Protein AF-A0A094I9E5-F1 (afdb_monomer)

Solvent-accessible surface area (backbone atoms only — not comparable to full-atom values): 14543 Å² total; per-residue (Å²): 132,78,71,73,65,50,76,68,43,54,51,52,36,42,55,50,47,52,49,33,43,75,72,65,77,42,62,81,73,76,79,77,79,85,80,86,76,76,79,78,76,76,93,69,90,70,86,84,50,63,67,61,53,52,51,50,52,54,51,48,52,54,52,52,53,51,51,32,50,55,36,30,48,33,43,34,48,59,52,48,52,60,40,67,74,36,68,73,51,53,57,49,47,64,50,77,45,72,64,58,49,32,55,52,44,46,76,69,61,49,72,65,57,51,51,58,36,47,50,88,54,49,85,81,42,61,63,71,63,41,72,50,87,71,87,54,94,50,61,71,60,39,51,50,30,52,52,50,39,52,49,52,48,50,54,49,22,51,50,34,50,40,34,42,59,44,59,47,61,61,57,87,91,51,57,78,91,72,56,59,52,70,57,18,54,49,52,40,50,56,47,61,74,47,40,65,76,31,85,82,46,39,81,56,86,84,58,72,87,74,51,92,61,63,86,82,69,67,65,83,70,83,78,73,75,73,79,74,76,77,88,66,82,78,94,79,80,136

Secondary structure (DSSP, 8-state):
------HHHHHHHHHHHHHHHHTTSSPPP--------------------HHHHHHHHHHHHHHHHHHHHHHHHHHHHHHHHHHHTSHHHHHHTT-S-HHHHHHHHHHH--HHHHHHHTGGGTTTS-HHHHT--SPPSSHHHHHHHHHHHHHHHHHHHHHHHHHIIIII---TTS-GGG--HHHHHHHHHHHHHHGGGSTTTTTS---GGGS---GGGS-------------PPPS---

Structure (mmCIF, N/CA/C/O backbone):
data_AF-A0A094I9E5-F1
#
_entry.id   AF-A0A094I9E5-F1
#
loop_
_atom_site.group_PDB
_atom_site.id
_atom_site.type_symbol
_atom_site.label_atom_id
_atom_site.label_alt_id
_atom_site.label_comp_id
_atom_site.label_asym_id
_atom_site.label_entity_id
_atom_site.label_seq_id
_atom_site.pdbx_PDB_ins_code
_atom_site.Cartn_x
_atom_site.Cartn_y
_atom_site.Cartn_z
_atom_site.occupancy
_atom_site.B_iso_or_equiv
_atom_site.auth_seq_id
_atom_site.auth_comp_id
_atom_site.auth_asym_id
_atom_site.auth_atom_id
_atom_site.pdbx_PDB_model_num
ATOM 1 N N . MET A 1 1 ? -2.259 18.528 11.575 1.00 34.03 1 MET A N 1
ATOM 2 C CA . MET A 1 1 ? -3.103 17.973 12.650 1.00 34.03 1 MET A CA 1
ATOM 3 C C . MET A 1 1 ? -2.424 16.677 13.049 1.00 34.03 1 MET A C 1
ATOM 5 O O . MET A 1 1 ? -2.484 15.730 12.275 1.00 34.03 1 MET A O 1
ATOM 9 N N . SER A 1 2 ? -1.622 16.722 14.114 1.00 34.19 2 SER A N 1
ATOM 10 C CA . SER A 1 2 ? -0.966 15.539 14.682 1.00 34.19 2 SER A CA 1
ATOM 11 C C . SER A 1 2 ? -2.062 14.674 15.312 1.00 34.19 2 SER A C 1
ATOM 13 O O . SER A 1 2 ? -2.981 15.207 15.940 1.00 34.19 2 SER A O 1
ATOM 15 N N . ILE A 1 3 ? -2.041 13.374 15.022 1.00 43.50 3 ILE A N 1
ATOM 16 C CA . ILE A 1 3 ? -2.996 12.403 15.556 1.00 43.50 3 ILE A CA 1
ATOM 17 C C . ILE A 1 3 ? -2.158 11.355 16.277 1.00 43.50 3 ILE A C 1
ATOM 19 O O . ILE A 1 3 ? -1.743 10.365 15.679 1.00 43.50 3 ILE A O 1
ATOM 23 N N . THR A 1 4 ? -1.902 11.594 17.558 1.00 47.25 4 THR A N 1
ATOM 24 C CA . THR A 1 4 ? -1.356 10.586 18.460 1.00 47.25 4 THR A CA 1
ATOM 25 C C . THR A 1 4 ? -2.433 9.528 18.698 1.00 47.25 4 THR A C 1
ATOM 27 O O . THR A 1 4 ? -3.501 9.817 19.238 1.00 47.25 4 TH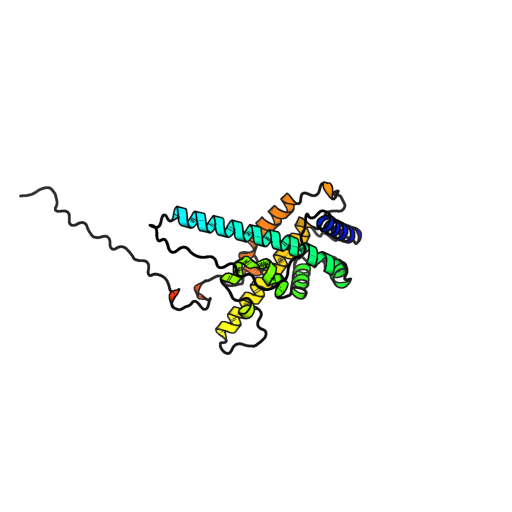R A O 1
ATOM 30 N N . SER A 1 5 ? -2.195 8.298 18.234 1.00 56.53 5 SER A N 1
ATOM 31 C CA . SER A 1 5 ? -3.092 7.173 18.529 1.00 56.53 5 SER A CA 1
ATOM 32 C C . SER A 1 5 ? -2.780 6.685 19.933 1.00 56.53 5 SER A C 1
ATOM 34 O O . SER A 1 5 ? -1.680 6.195 20.179 1.00 56.53 5 SER A O 1
ATOM 36 N N . ASN A 1 6 ? -3.713 6.821 20.874 1.00 63.69 6 ASN A N 1
ATOM 37 C CA . ASN A 1 6 ? -3.486 6.277 22.211 1.00 63.69 6 ASN A CA 1
ATOM 38 C C . ASN A 1 6 ? -3.608 4.738 22.185 1.00 63.69 6 ASN A C 1
ATOM 40 O O . ASN A 1 6 ? -4.153 4.152 21.251 1.00 63.69 6 ASN A O 1
ATOM 44 N N . ILE A 1 7 ? -3.124 4.054 23.226 1.00 57.97 7 ILE A N 1
ATOM 45 C CA . ILE A 1 7 ? -3.169 2.580 23.325 1.00 57.97 7 ILE A CA 1
ATOM 46 C C . ILE A 1 7 ? -4.601 2.024 23.152 1.00 57.97 7 ILE A C 1
ATOM 48 O O . ILE A 1 7 ? -4.779 0.935 22.604 1.00 57.97 7 ILE A O 1
ATOM 52 N N . GLY A 1 8 ? -5.623 2.779 23.568 1.00 57.75 8 GLY A N 1
ATOM 53 C CA . GLY A 1 8 ? -7.031 2.431 23.371 1.00 57.75 8 GLY A CA 1
ATOM 54 C C . GLY A 1 8 ? -7.470 2.470 21.904 1.00 57.75 8 GLY A C 1
ATOM 55 O O . GLY A 1 8 ? -8.254 1.618 21.488 1.00 57.75 8 GLY A O 1
ATOM 56 N N . ASP A 1 9 ? -6.930 3.388 21.099 1.00 70.19 9 ASP A N 1
ATOM 57 C CA . ASP A 1 9 ? -7.155 3.427 19.649 1.00 70.19 9 ASP A CA 1
ATOM 58 C C . ASP A 1 9 ? -6.570 2.184 18.974 1.00 70.19 9 ASP A C 1
ATOM 60 O O . ASP A 1 9 ? -7.220 1.564 18.135 1.00 70.19 9 ASP A O 1
ATOM 64 N N . LEU A 1 10 ? -5.377 1.757 19.395 1.00 73.75 10 LEU A N 1
ATOM 65 C CA . LEU A 1 10 ? -4.707 0.583 18.830 1.00 73.75 10 LEU A CA 1
ATOM 66 C C . LEU A 1 10 ? -5.464 -0.718 19.126 1.00 73.75 10 LEU A C 1
ATOM 68 O O . LEU A 1 10 ? -5.632 -1.541 18.227 1.00 73.75 10 LEU A O 1
ATOM 72 N N . ALA A 1 11 ? -5.965 -0.889 20.354 1.00 74.25 11 ALA A N 1
ATOM 73 C CA . ALA A 1 11 ? -6.790 -2.043 20.719 1.00 74.25 11 ALA A CA 1
ATOM 74 C C . ALA A 1 11 ? -8.097 -2.083 19.911 1.00 74.25 11 ALA A C 1
ATOM 76 O O . ALA A 1 11 ? -8.451 -3.120 19.356 1.00 74.25 11 ALA A O 1
ATOM 77 N N . ARG A 1 12 ? -8.759 -0.930 19.740 1.00 78.44 12 ARG A N 1
ATOM 78 C CA . ARG A 1 12 ? -9.977 -0.821 18.921 1.00 78.44 12 ARG A CA 1
ATOM 79 C C . ARG A 1 12 ? -9.741 -1.153 17.450 1.00 78.44 12 ARG A C 1
ATOM 81 O O . ARG A 1 12 ? -10.635 -1.705 16.814 1.00 78.44 12 ARG A O 1
ATOM 88 N N . ILE A 1 13 ? -8.569 -0.819 16.907 1.00 78.44 13 ILE A N 1
ATOM 89 C CA . ILE A 1 13 ? -8.188 -1.181 15.535 1.00 78.44 13 ILE A CA 1
ATOM 90 C C . ILE A 1 13 ? -8.048 -2.699 15.404 1.00 78.44 13 ILE A C 1
ATOM 92 O O . ILE A 1 13 ? -8.574 -3.273 14.451 1.00 78.44 13 ILE A O 1
ATOM 96 N N . VAL A 1 14 ? -7.368 -3.350 16.353 1.00 80.62 14 VAL A N 1
ATOM 97 C CA . VAL A 1 14 ? -7.208 -4.813 16.351 1.00 80.62 14 VAL A CA 1
ATOM 98 C C . VAL A 1 14 ? -8.567 -5.499 16.465 1.00 80.62 14 VAL A C 1
ATOM 100 O O . VAL A 1 14 ? -8.885 -6.323 15.614 1.00 80.62 14 VAL A O 1
ATOM 103 N N . ASP A 1 15 ? -9.404 -5.096 17.423 1.00 82.06 15 ASP A N 1
ATOM 104 C CA . ASP A 1 15 ? -10.750 -5.659 17.601 1.00 82.06 15 ASP A CA 1
ATOM 105 C C . ASP A 1 15 ? -11.621 -5.472 16.351 1.00 82.06 15 ASP A C 1
ATOM 107 O O . ASP A 1 15 ? -12.365 -6.368 15.949 1.00 82.06 15 ASP A O 1
ATOM 111 N N . PHE A 1 16 ? -11.522 -4.307 15.703 1.00 80.12 16 PHE A N 1
ATOM 112 C CA . PHE A 1 16 ? -12.226 -4.040 14.453 1.00 80.12 16 PHE A CA 1
ATOM 113 C C . PHE A 1 16 ? -11.774 -4.981 13.326 1.00 80.12 16 PHE A C 1
ATOM 115 O O . PHE A 1 16 ? -12.616 -5.523 12.606 1.00 80.12 16 PHE A O 1
ATOM 122 N N . ILE A 1 17 ? -10.463 -5.175 13.168 1.00 80.81 17 ILE A N 1
ATOM 123 C CA . ILE A 1 17 ? -9.901 -6.069 12.151 1.00 80.81 17 ILE A CA 1
ATOM 124 C C . ILE A 1 17 ? -10.313 -7.520 12.428 1.00 80.81 17 ILE A C 1
ATOM 126 O O . ILE A 1 17 ? -10.747 -8.211 11.506 1.00 80.81 17 ILE A O 1
ATOM 130 N N . ASP A 1 18 ? -10.223 -7.965 13.680 1.00 81.12 18 ASP A N 1
ATOM 131 C CA . ASP A 1 18 ? -10.548 -9.334 14.087 1.00 81.12 18 ASP A CA 1
ATOM 132 C C . ASP A 1 18 ? -12.023 -9.636 13.828 1.00 81.12 18 ASP A C 1
ATOM 134 O O . ASP A 1 18 ? -12.341 -10.603 13.134 1.00 81.12 18 ASP A O 1
ATOM 138 N N . LYS A 1 19 ? -12.918 -8.726 14.226 1.00 79.38 19 LYS A N 1
ATOM 139 C CA . LYS A 1 19 ? -14.346 -8.844 13.926 1.00 79.38 19 LYS A CA 1
ATOM 140 C C . LYS A 1 19 ? -14.636 -8.855 12.424 1.00 79.38 19 LYS A C 1
ATOM 142 O O . LYS A 1 19 ? -15.512 -9.578 11.962 1.00 79.38 19 LYS A O 1
ATOM 147 N N . ALA A 1 20 ? -13.910 -8.067 11.632 1.00 75.69 20 ALA A N 1
ATOM 148 C CA . ALA A 1 20 ? -14.091 -8.056 10.184 1.00 75.69 20 ALA A CA 1
ATOM 149 C C . ALA A 1 20 ? -13.662 -9.380 9.519 1.00 75.69 20 ALA A C 1
ATOM 151 O O . ALA A 1 20 ? -14.258 -9.753 8.504 1.00 75.69 20 ALA A O 1
ATOM 152 N N . TYR A 1 21 ? -12.680 -10.095 10.081 1.00 75.12 21 TYR A N 1
ATOM 153 C CA . TYR A 1 21 ? -12.355 -11.465 9.672 1.00 75.12 21 TYR A CA 1
ATOM 154 C C . TYR A 1 21 ? -13.434 -12.464 10.109 1.00 75.12 21 TYR A C 1
ATOM 156 O O . TYR A 1 21 ? -13.873 -13.265 9.286 1.00 75.12 21 TYR A O 1
ATOM 164 N N . GLU A 1 22 ? -13.891 -12.397 11.363 1.00 77.00 22 GLU A N 1
ATOM 165 C CA . GLU A 1 22 ? -14.938 -13.281 11.907 1.00 77.00 22 GLU A CA 1
ATOM 166 C C . GLU A 1 22 ? -16.260 -13.168 11.131 1.00 77.00 22 GLU A C 1
ATOM 168 O O . GLU A 1 22 ? -16.868 -14.178 10.780 1.00 77.00 22 GLU A O 1
ATOM 173 N N . ASP A 1 23 ? -16.659 -11.944 10.781 1.00 76.81 23 ASP A N 1
ATOM 174 C CA . ASP A 1 23 ? -17.876 -11.653 10.015 1.00 76.81 23 ASP A CA 1
ATOM 175 C C . ASP A 1 23 ? -17.728 -11.956 8.503 1.00 76.81 23 ASP A C 1
ATOM 177 O O . ASP A 1 23 ? -18.650 -11.696 7.723 1.00 76.81 23 ASP A O 1
ATOM 181 N N . GLY A 1 24 ? -16.561 -12.434 8.046 1.00 69.56 24 GLY A N 1
ATOM 182 C CA . GLY A 1 24 ? -16.277 -12.736 6.636 1.00 69.56 24 GLY A CA 1
ATOM 183 C C . GLY A 1 24 ? -16.189 -11.509 5.717 1.00 69.56 24 GLY A C 1
ATOM 184 O O . GLY A 1 24 ? -16.234 -11.638 4.493 1.00 69.56 24 GLY A O 1
ATOM 185 N N . ARG A 1 25 ? -16.072 -10.301 6.283 1.00 67.62 25 ARG A N 1
ATOM 186 C CA . ARG A 1 25 ? -15.941 -9.040 5.526 1.00 67.62 25 ARG A CA 1
ATOM 187 C C . ARG A 1 25 ? -14.528 -8.830 4.987 1.00 67.62 25 ARG A C 1
ATOM 189 O O . ARG A 1 25 ? -14.355 -8.114 4.000 1.00 67.62 25 ARG A O 1
ATOM 196 N N . LEU A 1 26 ? -13.535 -9.433 5.636 1.00 69.81 26 LEU A N 1
ATOM 197 C CA . LEU A 1 26 ? -12.151 -9.501 5.186 1.00 69.81 26 LEU A CA 1
ATOM 198 C C . LEU A 1 26 ? -11.736 -10.958 4.996 1.00 69.81 26 LEU A C 1
ATOM 200 O O . LEU A 1 26 ? -12.092 -11.833 5.779 1.00 69.81 26 LEU A O 1
ATOM 204 N N . LEU A 1 27 ? -10.953 -11.197 3.950 1.00 73.50 27 LEU A N 1
ATOM 205 C CA . LEU A 1 27 ? -10.294 -12.474 3.702 1.00 73.50 27 LEU A CA 1
ATOM 206 C C . LEU A 1 27 ? -8.827 -12.334 4.082 1.00 73.50 27 LEU A C 1
ATOM 208 O O . LEU A 1 27 ? -8.250 -11.266 3.887 1.00 73.50 27 LEU A O 1
ATOM 212 N N . MET A 1 28 ? -8.215 -13.396 4.602 1.00 72.25 28 MET A N 1
ATOM 213 C CA . MET A 1 28 ? -6.765 -13.410 4.781 1.00 72.25 28 MET A CA 1
ATOM 214 C C . MET A 1 28 ? -6.080 -13.304 3.411 1.00 72.25 28 MET A C 1
ATOM 216 O O . MET A 1 28 ? -6.555 -13.932 2.459 1.00 72.25 28 MET A O 1
ATOM 220 N N . PRO A 1 29 ? -4.987 -12.526 3.279 1.00 67.44 29 PRO A N 1
ATOM 221 C CA . PRO A 1 29 ? -4.228 -12.515 2.042 1.00 67.44 29 PRO A CA 1
ATOM 222 C C . PRO A 1 29 ? -3.704 -13.922 1.763 1.00 67.44 29 PRO A C 1
ATOM 224 O O . PRO A 1 29 ? -3.024 -14.519 2.598 1.00 67.44 29 PRO A O 1
ATOM 227 N N . ASP A 1 30 ? -4.026 -14.441 0.584 1.00 71.12 30 ASP A N 1
ATOM 228 C CA . ASP A 1 30 ? -3.405 -15.654 0.080 1.00 71.12 30 ASP A CA 1
ATOM 229 C C . ASP A 1 30 ? -2.092 -15.275 -0.608 1.00 71.12 30 ASP A C 1
ATOM 231 O O . ASP A 1 30 ? -2.082 -14.664 -1.682 1.00 71.12 30 ASP A O 1
ATOM 235 N N . PHE A 1 31 ? -0.982 -15.604 0.049 1.00 62.69 31 PHE A N 1
ATOM 236 C CA . PHE A 1 31 ? 0.363 -15.426 -0.490 1.00 62.69 31 PHE A CA 1
ATOM 237 C C . PHE A 1 31 ? 0.794 -16.598 -1.386 1.00 62.69 31 PHE A C 1
ATOM 239 O O . PHE A 1 31 ? 1.959 -16.647 -1.781 1.00 62.69 31 PHE A O 1
ATOM 246 N N . SER A 1 32 ? -0.104 -17.541 -1.717 1.00 46.25 32 SER A N 1
ATOM 247 C CA . SER A 1 32 ? 0.212 -18.625 -2.645 1.00 46.25 32 SER A CA 1
ATOM 248 C C . SER A 1 32 ? 0.717 -18.061 -3.977 1.00 46.25 32 SER A C 1
ATOM 250 O O . SER A 1 32 ? 0.087 -17.234 -4.648 1.00 46.25 32 SER A O 1
ATOM 252 N N . SER A 1 33 ? 1.939 -18.466 -4.326 1.00 46.69 33 SER A N 1
ATOM 253 C CA . SER A 1 33 ? 2.559 -18.109 -5.591 1.00 46.69 33 SER A CA 1
ATOM 254 C C . SER A 1 33 ? 1.934 -18.950 -6.705 1.00 46.69 33 SER A C 1
ATOM 256 O O . SER A 1 33 ? 1.601 -20.115 -6.511 1.00 46.69 33 SER A O 1
ATOM 258 N N . ALA A 1 34 ? 1.804 -18.341 -7.883 1.00 43.22 34 ALA A N 1
ATOM 259 C CA . ALA A 1 34 ? 1.280 -18.919 -9.121 1.00 43.22 34 ALA A CA 1
ATOM 260 C C . ALA A 1 34 ? -0.253 -18.944 -9.278 1.00 43.22 34 ALA A C 1
ATOM 262 O O . ALA A 1 34 ? -0.932 -19.943 -9.076 1.00 43.22 34 ALA A O 1
ATOM 263 N N . ALA A 1 35 ? -0.772 -17.853 -9.841 1.00 32.47 35 ALA A N 1
ATOM 264 C CA . ALA A 1 35 ? -1.747 -17.952 -10.923 1.00 32.47 35 ALA A CA 1
ATOM 265 C C . ALA A 1 35 ? -1.599 -16.710 -11.808 1.00 32.47 35 ALA A C 1
ATOM 267 O O . ALA A 1 35 ? -2.215 -15.673 -11.554 1.00 32.47 35 ALA A O 1
ATOM 268 N N . VAL A 1 36 ? -0.721 -16.824 -12.806 1.00 36.38 36 VAL A N 1
ATOM 269 C CA . VAL A 1 36 ? -0.696 -15.951 -13.982 1.00 36.38 36 VAL A CA 1
ATOM 270 C C . VAL A 1 36 ? -1.978 -16.262 -14.747 1.00 36.38 36 VAL A C 1
ATOM 272 O O . VAL A 1 36 ? -2.105 -17.333 -15.337 1.00 36.38 36 VAL A O 1
ATOM 275 N N . GLN A 1 37 ? -2.970 -15.378 -14.677 1.00 33.81 37 GLN A N 1
ATOM 276 C CA . GLN A 1 37 ? -4.096 -15.447 -15.602 1.00 33.81 37 GLN A CA 1
ATOM 277 C C . GLN A 1 37 ? -3.652 -14.728 -16.867 1.00 33.81 37 GLN A C 1
ATOM 279 O O . GLN A 1 37 ? -3.693 -13.505 -16.932 1.00 33.81 37 GLN A O 1
ATOM 284 N N . SER A 1 38 ? -3.198 -15.499 -17.858 1.00 34.41 38 SER A N 1
ATOM 285 C CA . SER A 1 38 ? -2.854 -14.960 -19.169 1.00 34.41 38 SER A CA 1
ATOM 286 C C . SER A 1 38 ? -4.048 -14.186 -19.720 1.00 34.41 38 SER A C 1
ATOM 288 O O . SER A 1 38 ? -5.114 -14.761 -19.965 1.00 34.41 38 SER A O 1
ATOM 290 N N . ILE A 1 39 ? -3.875 -12.888 -19.944 1.00 37.31 39 ILE A N 1
ATOM 291 C CA . ILE A 1 39 ? -4.801 -12.132 -20.776 1.00 37.31 39 ILE A CA 1
ATOM 292 C C . ILE A 1 39 ? -4.579 -12.643 -22.201 1.00 37.31 39 ILE A C 1
ATOM 294 O O . ILE A 1 39 ? -3.615 -12.263 -22.861 1.00 37.31 39 ILE A O 1
ATOM 298 N N . HIS A 1 40 ? -5.451 -13.539 -22.666 1.00 28.92 40 HIS A N 1
ATOM 299 C CA . HIS A 1 40 ? -5.592 -13.797 -24.093 1.00 28.92 40 HIS A CA 1
ATOM 300 C C . HIS A 1 40 ? -6.075 -12.493 -24.732 1.00 28.92 40 HIS A C 1
ATOM 302 O O . HIS A 1 40 ? -7.249 -12.136 -24.634 1.00 28.92 40 HIS A O 1
ATOM 308 N N . ALA A 1 41 ? -5.151 -11.755 -25.344 1.00 35.16 41 ALA A N 1
ATOM 309 C CA . ALA A 1 41 ? -5.508 -10.777 -26.352 1.00 35.16 41 ALA A CA 1
ATOM 310 C C . ALA A 1 41 ? -6.058 -11.572 -27.540 1.00 35.16 41 ALA A C 1
ATOM 312 O O . ALA A 1 41 ? -5.334 -12.331 -28.178 1.00 35.16 41 ALA A O 1
ATOM 313 N N . SER A 1 42 ? -7.365 -11.483 -27.763 1.00 33.50 42 SER A N 1
ATOM 314 C CA . SER A 1 42 ? -7.967 -11.904 -29.019 1.00 33.50 42 SER A CA 1
ATOM 315 C C . SER A 1 42 ? -7.428 -10.986 -30.113 1.00 33.50 42 SER A C 1
ATOM 317 O O . SER A 1 42 ? -7.715 -9.785 -30.096 1.00 33.50 42 SER A O 1
ATOM 319 N N . ASP A 1 43 ? -6.633 -11.554 -31.017 1.00 39.84 43 ASP A N 1
ATOM 320 C CA . ASP A 1 43 ? -6.209 -10.941 -32.274 1.00 39.84 43 ASP A CA 1
ATOM 321 C C . ASP A 1 43 ? -7.417 -10.816 -33.210 1.00 39.84 43 ASP A C 1
ATOM 323 O O . ASP A 1 43 ? -7.567 -11.565 -34.169 1.00 39.84 43 ASP A O 1
ATOM 327 N N . ASP A 1 44 ? -8.295 -9.866 -32.914 1.00 38.12 44 ASP A N 1
ATOM 328 C CA . ASP A 1 44 ? -9.191 -9.297 -33.909 1.00 38.12 44 ASP A CA 1
ATOM 329 C C . ASP A 1 44 ? -8.739 -7.851 -34.095 1.00 38.12 44 ASP A C 1
ATOM 331 O O . ASP A 1 44 ? -8.790 -7.053 -33.158 1.00 38.12 44 ASP A O 1
ATOM 335 N N . GLU A 1 45 ? -8.241 -7.510 -35.285 1.00 56.22 45 GLU A N 1
ATOM 336 C CA . GLU A 1 45 ? -8.077 -6.116 -35.691 1.00 56.22 45 GLU A CA 1
ATOM 337 C C . GLU A 1 45 ? -9.463 -5.511 -35.964 1.00 56.22 45 GLU A C 1
ATOM 339 O O . GLU A 1 45 ? -10.204 -6.030 -36.804 1.00 56.22 45 GLU A O 1
ATOM 344 N N . PRO A 1 46 ? -9.793 -4.347 -35.373 1.00 44.97 46 PRO A N 1
ATOM 345 C CA . PRO A 1 46 ? -10.686 -3.442 -36.073 1.00 44.97 46 PRO A CA 1
ATOM 346 C C . PRO A 1 46 ? -10.165 -2.003 -36.042 1.00 44.97 46 PRO A C 1
ATOM 348 O O . PRO A 1 46 ? -9.824 -1.454 -34.996 1.00 44.97 46 PRO A O 1
ATOM 351 N N . SER A 1 47 ? -10.145 -1.391 -37.230 1.00 43.41 47 SER A N 1
ATOM 352 C CA . SER A 1 47 ? -10.416 0.031 -37.487 1.00 43.41 47 SER A CA 1
ATOM 353 C C . SER A 1 47 ? -10.458 0.915 -36.227 1.00 43.41 47 SER A C 1
ATOM 355 O O . SER A 1 47 ? -11.479 0.974 -35.543 1.00 43.41 47 SER A O 1
ATOM 357 N N . HIS A 1 48 ? -9.352 1.611 -35.941 1.00 54.00 48 HIS A N 1
ATOM 358 C CA . HIS A 1 48 ? -9.173 2.465 -34.765 1.00 54.00 48 HIS A CA 1
ATOM 359 C C . HIS A 1 48 ? -10.246 3.562 -34.646 1.00 54.00 48 HIS A C 1
ATOM 361 O O . HIS A 1 48 ? -10.082 4.670 -35.155 1.00 54.00 48 HIS A O 1
ATOM 367 N N . ASP A 1 49 ? -11.299 3.287 -33.882 1.00 63.06 49 ASP A N 1
ATOM 368 C CA . ASP A 1 49 ? -12.014 4.330 -33.158 1.00 63.06 49 ASP A CA 1
ATOM 369 C C . ASP A 1 49 ? -11.198 4.655 -31.899 1.00 63.06 49 ASP A C 1
ATOM 371 O O . ASP A 1 49 ? -11.253 3.959 -30.879 1.00 63.06 49 ASP A O 1
ATOM 375 N N . THR A 1 50 ? -10.364 5.692 -31.997 1.00 70.31 50 THR A N 1
ATOM 376 C CA . THR A 1 50 ? -9.512 6.181 -30.904 1.00 70.31 50 THR A CA 1
ATOM 377 C C . THR A 1 50 ? -10.314 6.402 -29.617 1.00 70.31 50 THR A C 1
ATOM 379 O O . THR A 1 50 ? -9.805 6.139 -28.530 1.00 70.31 50 THR A O 1
ATOM 382 N N . ALA A 1 51 ? -11.591 6.796 -29.719 1.00 69.31 51 ALA A N 1
ATOM 383 C CA . ALA A 1 51 ? -12.450 7.004 -28.557 1.00 69.31 51 ALA A CA 1
ATOM 384 C C . ALA A 1 51 ? -12.807 5.687 -27.847 1.00 69.31 51 ALA A C 1
ATOM 386 O O . ALA A 1 51 ? -12.813 5.624 -26.612 1.00 69.31 51 ALA A O 1
ATOM 387 N N . ALA A 1 52 ? -13.062 4.617 -28.606 1.00 71.62 52 ALA A N 1
ATOM 388 C CA . ALA A 1 52 ? -13.319 3.290 -28.052 1.00 71.62 52 ALA A CA 1
ATOM 389 C C . ALA A 1 52 ? -12.063 2.714 -27.376 1.00 71.62 52 ALA A C 1
ATOM 391 O O . ALA A 1 52 ? -12.145 2.164 -26.273 1.00 71.62 52 ALA A O 1
ATOM 392 N N . HIS A 1 53 ? -10.892 2.905 -27.991 1.00 73.56 53 HIS A N 1
ATOM 393 C CA . HIS A 1 53 ? -9.612 2.503 -27.408 1.00 73.56 53 HIS A CA 1
ATOM 394 C C . HIS A 1 53 ? -9.324 3.242 -26.090 1.00 73.56 53 HIS A C 1
ATOM 396 O O . HIS A 1 53 ? -9.083 2.602 -25.064 1.00 73.56 53 HIS A O 1
ATOM 402 N N . ASP A 1 54 ? -9.448 4.571 -26.074 1.00 74.19 54 ASP A N 1
ATOM 403 C CA . ASP A 1 54 ? -9.232 5.391 -24.876 1.00 74.19 54 ASP A CA 1
ATOM 404 C C . ASP A 1 54 ? -10.202 5.031 -23.740 1.00 74.19 54 ASP A C 1
ATOM 406 O O . ASP A 1 54 ? -9.819 4.983 -22.565 1.00 74.19 54 ASP A O 1
ATOM 410 N N . SER A 1 55 ? -11.463 4.747 -24.074 1.00 78.69 55 SER A N 1
ATOM 411 C CA . SER A 1 55 ? -12.469 4.287 -23.111 1.00 78.69 55 SER A CA 1
ATOM 412 C C . SER A 1 55 ? -12.065 2.958 -22.463 1.00 78.69 55 SER A C 1
ATOM 414 O O . SER A 1 55 ? -12.110 2.818 -21.233 1.00 78.69 55 SER A O 1
ATOM 416 N N . ASN A 1 56 ? -11.589 2.002 -23.265 1.00 78.81 56 ASN A N 1
ATOM 417 C CA . ASN A 1 56 ? -11.125 0.704 -22.778 1.00 78.81 56 ASN A CA 1
ATOM 418 C C . ASN A 1 56 ? -9.900 0.833 -21.866 1.00 78.81 56 ASN A C 1
ATOM 420 O O . ASN A 1 56 ? -9.882 0.226 -20.791 1.00 78.81 56 ASN A O 1
ATOM 424 N N . VAL A 1 57 ? -8.928 1.676 -22.226 1.00 82.56 57 VAL A N 1
ATOM 425 C CA . VAL A 1 57 ? -7.753 1.958 -21.384 1.00 82.56 57 VAL A CA 1
ATOM 426 C C . VAL A 1 57 ? -8.179 2.561 -20.044 1.00 82.56 57 VAL A C 1
ATOM 428 O O . VAL A 1 57 ? -7.794 2.059 -18.987 1.00 82.56 57 VAL A O 1
ATOM 431 N N . ARG A 1 58 ? -9.045 3.584 -20.046 1.00 82.81 58 ARG A N 1
ATOM 432 C CA . ARG A 1 58 ? -9.549 4.207 -18.806 1.00 82.81 58 ARG A CA 1
ATOM 433 C C . ARG A 1 58 ? -10.284 3.206 -17.919 1.00 82.81 58 ARG A C 1
ATOM 435 O O . ARG A 1 58 ? -10.101 3.205 -16.699 1.00 82.81 58 ARG A O 1
ATOM 442 N N . LYS A 1 59 ? -11.107 2.340 -18.516 1.00 86.50 59 LYS A N 1
ATOM 443 C CA . LYS A 1 59 ? -11.826 1.280 -17.798 1.00 86.50 59 LYS A CA 1
ATOM 444 C C . LYS A 1 59 ? -10.859 0.264 -17.193 1.00 86.50 59 LYS A C 1
ATOM 446 O O . LYS A 1 59 ? -11.040 -0.121 -16.038 1.00 86.50 59 LYS A O 1
ATOM 451 N N . HIS A 1 60 ? -9.835 -0.140 -17.940 1.00 85.00 60 HIS A N 1
ATOM 452 C CA . HIS A 1 60 ? -8.798 -1.046 -17.459 1.00 85.00 60 HIS A CA 1
ATOM 453 C C . HIS A 1 60 ? -8.050 -0.449 -16.261 1.00 85.00 60 HIS A C 1
ATOM 455 O O . HIS A 1 60 ? -8.037 -1.067 -15.197 1.00 85.00 60 HIS A O 1
ATOM 461 N N . VAL A 1 61 ? -7.540 0.784 -16.384 1.00 85.62 61 VAL A N 1
ATOM 462 C CA . VAL A 1 61 ? -6.846 1.496 -15.295 1.00 85.62 61 VAL A CA 1
ATOM 463 C C . VAL A 1 61 ? -7.731 1.581 -14.053 1.00 85.62 61 VAL A C 1
ATOM 465 O O . VAL A 1 61 ? -7.308 1.195 -12.968 1.00 85.62 61 VAL A O 1
ATOM 468 N N . LYS A 1 62 ? -8.999 1.985 -14.205 1.00 87.25 62 LYS A N 1
ATOM 469 C CA . LYS A 1 62 ? -9.955 2.053 -13.089 1.00 87.25 62 LYS A CA 1
ATOM 470 C C . LYS A 1 62 ? -10.133 0.701 -12.388 1.00 87.25 62 LYS A C 1
ATOM 472 O O . LYS A 1 62 ? -10.216 0.652 -11.160 1.00 87.25 62 LYS A O 1
ATOM 477 N N . ASN A 1 63 ? -10.210 -0.387 -13.152 1.00 89.44 63 ASN A N 1
ATOM 478 C CA . ASN A 1 63 ? -10.368 -1.730 -12.603 1.00 89.44 63 ASN A CA 1
ATOM 479 C C . ASN A 1 63 ? -9.116 -2.197 -11.854 1.00 89.44 63 ASN A C 1
ATOM 481 O O . ASN A 1 63 ? -9.255 -2.736 -10.756 1.00 89.44 63 ASN A O 1
ATOM 485 N N . VAL A 1 64 ? -7.926 -1.961 -12.415 1.00 90.00 64 VAL A N 1
ATOM 486 C CA . VAL A 1 64 ? -6.643 -2.261 -11.763 1.00 90.00 64 VAL A CA 1
ATOM 487 C C . VAL A 1 64 ? -6.521 -1.468 -10.467 1.00 90.00 64 VAL A C 1
ATOM 489 O O . VAL A 1 64 ? -6.344 -2.068 -9.414 1.00 90.00 64 VAL A O 1
ATOM 492 N N . THR A 1 65 ? -6.742 -0.149 -10.497 1.00 89.94 65 THR A N 1
ATOM 493 C CA . THR A 1 65 ? -6.716 0.698 -9.295 1.00 89.94 65 THR A CA 1
ATOM 494 C C . THR A 1 65 ? -7.659 0.183 -8.211 1.00 89.94 65 THR A C 1
ATOM 496 O O . THR A 1 65 ? -7.256 0.059 -7.056 1.00 89.94 65 THR A O 1
ATOM 499 N N . ARG A 1 66 ? -8.904 -0.165 -8.568 1.00 91.62 66 ARG A N 1
ATOM 500 C CA . ARG A 1 66 ? -9.869 -0.714 -7.606 1.00 91.62 66 ARG A CA 1
ATOM 501 C C . ARG A 1 66 ? -9.347 -2.000 -6.963 1.00 91.62 66 ARG A C 1
ATOM 503 O O . ARG A 1 66 ? -9.362 -2.098 -5.741 1.00 91.62 66 ARG A O 1
ATOM 510 N N . ARG A 1 67 ? -8.864 -2.954 -7.768 1.00 94.12 67 ARG A N 1
ATOM 511 C CA . ARG A 1 67 ? -8.332 -4.230 -7.263 1.00 94.12 67 ARG A CA 1
ATOM 512 C C . ARG A 1 67 ? -7.091 -4.033 -6.395 1.00 94.12 67 ARG A C 1
ATOM 514 O O . ARG A 1 67 ? -6.989 -4.678 -5.359 1.00 94.12 67 ARG A O 1
ATOM 521 N N . THR A 1 68 ? -6.187 -3.129 -6.766 1.00 95.12 68 THR A N 1
ATOM 522 C CA . THR A 1 68 ? -5.009 -2.787 -5.955 1.00 95.12 68 THR A CA 1
ATOM 523 C C . THR A 1 68 ? -5.414 -2.235 -4.591 1.00 95.12 68 THR A C 1
ATOM 525 O O . THR A 1 68 ? -4.870 -2.667 -3.583 1.00 95.12 68 THR A O 1
ATOM 528 N N . ILE A 1 69 ? -6.411 -1.346 -4.525 1.00 95.31 69 ILE A N 1
ATOM 529 C CA . ILE A 1 69 ? -6.917 -0.806 -3.251 1.00 95.31 69 ILE A CA 1
ATOM 530 C C . ILE A 1 69 ? -7.615 -1.891 -2.422 1.00 95.31 69 ILE A C 1
ATOM 532 O O . ILE A 1 69 ? -7.410 -1.962 -1.213 1.00 95.31 69 ILE A O 1
ATOM 536 N N . ASP A 1 70 ? -8.409 -2.764 -3.049 1.00 93.94 70 ASP A N 1
ATOM 537 C CA . ASP A 1 70 ? -9.032 -3.898 -2.354 1.00 93.94 70 ASP A CA 1
ATOM 538 C C . ASP A 1 70 ? -7.969 -4.809 -1.721 1.00 93.94 70 ASP A C 1
ATOM 540 O O . ASP A 1 70 ? -8.069 -5.156 -0.541 1.00 93.94 70 ASP A O 1
ATOM 544 N N . ARG A 1 71 ? -6.905 -5.126 -2.469 1.00 96.12 71 ARG A N 1
ATOM 545 C CA . ARG A 1 71 ? -5.757 -5.878 -1.949 1.00 96.12 71 ARG A CA 1
ATOM 546 C C . ARG A 1 71 ? -5.015 -5.106 -0.866 1.00 96.12 71 ARG A C 1
ATOM 548 O O . ARG A 1 71 ? -4.654 -5.711 0.132 1.00 96.12 71 ARG A O 1
ATOM 555 N N . ALA A 1 72 ? -4.838 -3.794 -0.999 1.00 96.69 72 ALA A N 1
ATOM 556 C CA . ALA A 1 72 ? -4.202 -2.970 0.026 1.00 96.69 72 ALA A CA 1
ATOM 557 C C . ALA A 1 72 ? -4.953 -3.005 1.357 1.00 96.69 72 ALA A C 1
ATOM 559 O O . ALA A 1 72 ? -4.325 -3.047 2.406 1.00 96.69 72 ALA A O 1
ATOM 560 N N . ILE A 1 73 ? -6.286 -3.023 1.323 1.00 94.56 73 ILE A N 1
ATOM 561 C CA . ILE A 1 73 ? -7.115 -3.119 2.529 1.00 94.56 73 ILE A CA 1
ATOM 562 C C . ILE A 1 73 ? -6.970 -4.498 3.169 1.00 94.56 73 ILE A C 1
ATOM 564 O O . ILE A 1 73 ? -6.731 -4.589 4.367 1.00 94.56 73 ILE A O 1
ATOM 568 N N . ILE A 1 74 ? -7.041 -5.569 2.380 1.00 93.94 74 ILE A N 1
ATOM 569 C CA . ILE A 1 74 ? -6.840 -6.935 2.885 1.00 93.94 74 ILE A CA 1
ATOM 570 C C . ILE A 1 74 ? -5.433 -7.103 3.480 1.00 93.94 74 ILE A C 1
ATOM 572 O O . ILE A 1 74 ? -5.271 -7.541 4.620 1.00 93.94 74 ILE A O 1
ATOM 576 N N . LEU A 1 75 ? -4.409 -6.709 2.720 1.00 94.81 75 LEU A N 1
ATOM 577 C CA . LEU A 1 75 ? -3.020 -6.772 3.152 1.00 94.81 75 LEU A CA 1
ATOM 578 C C . LEU A 1 75 ? -2.809 -5.910 4.392 1.00 94.81 75 LEU A C 1
ATOM 580 O O . LEU A 1 75 ? -2.302 -6.417 5.383 1.00 94.81 75 LEU A O 1
ATOM 584 N N . GLY A 1 76 ? -3.254 -4.655 4.370 1.00 94.12 76 GLY A N 1
ATOM 585 C CA . GLY A 1 76 ? -3.151 -3.727 5.488 1.00 94.12 76 GLY A CA 1
ATOM 586 C C . GLY A 1 76 ? -3.776 -4.284 6.762 1.00 94.12 76 GLY A C 1
ATOM 587 O O . GLY A 1 76 ? -3.145 -4.217 7.810 1.00 94.12 76 GLY A O 1
ATOM 588 N N . ALA A 1 77 ? -4.958 -4.899 6.686 1.00 90.69 77 ALA A N 1
ATOM 589 C CA . ALA A 1 77 ? -5.591 -5.504 7.853 1.00 90.69 77 ALA A CA 1
ATOM 590 C C . ALA A 1 77 ? -4.692 -6.579 8.480 1.00 90.69 77 ALA A C 1
ATOM 592 O O . ALA A 1 77 ? -4.405 -6.525 9.671 1.00 90.69 77 ALA A O 1
ATOM 593 N N . SER A 1 78 ? -4.186 -7.526 7.683 1.00 90.81 78 SER A N 1
ATOM 594 C CA . SER A 1 78 ? -3.257 -8.555 8.181 1.00 90.81 78 SER A CA 1
ATOM 595 C C . SER A 1 78 ? -1.931 -7.969 8.690 1.00 90.81 78 SER A C 1
ATOM 597 O O . SER A 1 78 ? -1.455 -8.333 9.765 1.00 90.81 78 SER A O 1
ATOM 599 N N . PHE A 1 79 ? -1.366 -7.018 7.949 1.00 92.12 79 PHE A N 1
ATOM 600 C CA . PHE A 1 79 ? -0.066 -6.410 8.194 1.00 92.12 79 PHE A CA 1
ATOM 601 C C . PHE A 1 79 ? -0.075 -5.598 9.490 1.00 92.12 79 PHE A C 1
ATOM 603 O O . PHE A 1 79 ? 0.735 -5.845 10.382 1.00 92.12 79 PHE A O 1
ATOM 610 N N . PHE A 1 80 ? -1.035 -4.684 9.649 1.00 90.88 80 PHE A N 1
ATOM 611 C CA . PHE A 1 80 ? -1.140 -3.858 10.848 1.00 90.88 80 PHE A CA 1
ATOM 612 C C . PHE A 1 80 ? -1.635 -4.643 12.054 1.00 90.88 80 PHE A C 1
ATOM 614 O O . PHE A 1 80 ? -1.145 -4.391 13.148 1.00 90.88 80 PHE A O 1
ATOM 621 N N . ARG A 1 81 ? -2.497 -5.654 11.885 1.00 87.19 81 ARG A N 1
ATOM 622 C CA . ARG A 1 81 ? -2.854 -6.560 12.989 1.00 87.19 81 ARG A CA 1
ATOM 623 C C . ARG A 1 81 ? -1.611 -7.195 13.618 1.00 87.19 81 ARG A C 1
ATOM 625 O O . ARG A 1 81 ?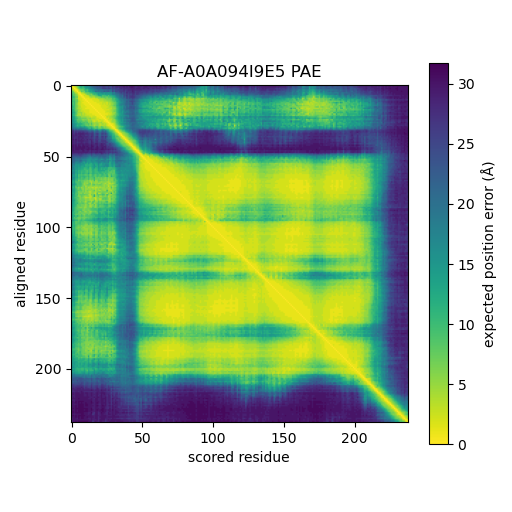 -1.478 -7.194 14.838 1.00 87.19 81 ARG A O 1
ATOM 632 N N . LEU A 1 82 ? -0.683 -7.692 12.797 1.00 86.62 82 LEU A N 1
ATOM 633 C CA . LEU A 1 82 ? 0.568 -8.284 13.279 1.00 86.62 82 LEU A CA 1
ATOM 634 C C . LEU A 1 82 ? 1.529 -7.238 13.856 1.00 86.62 82 LEU A C 1
ATOM 636 O O . LEU A 1 82 ? 2.180 -7.491 14.869 1.00 86.62 82 LEU A O 1
ATOM 640 N N . LEU A 1 83 ? 1.641 -6.066 13.227 1.00 86.69 83 LEU A N 1
ATOM 641 C CA . LEU A 1 83 ? 2.551 -5.023 13.699 1.00 86.69 83 LEU A CA 1
ATOM 642 C C . LEU A 1 83 ? 2.083 -4.374 15.004 1.00 86.69 83 LEU A C 1
ATOM 644 O O . LEU A 1 83 ? 2.917 -4.120 15.865 1.00 86.69 83 LEU A O 1
ATOM 648 N N . LEU A 1 84 ? 0.778 -4.174 15.208 1.00 85.94 84 LEU A N 1
ATOM 649 C CA . LEU A 1 84 ? 0.216 -3.572 16.428 1.00 85.94 84 LEU A CA 1
ATOM 650 C C . LEU A 1 84 ? 0.496 -4.395 17.690 1.00 85.94 84 LEU A C 1
ATOM 652 O O . LEU A 1 84 ? 0.543 -3.847 18.793 1.00 85.94 84 LEU A O 1
ATOM 656 N N . GLN A 1 85 ? 0.754 -5.695 17.542 1.00 82.75 85 GLN A N 1
ATOM 657 C CA . GLN A 1 85 ? 1.181 -6.557 18.644 1.00 82.75 85 GLN A CA 1
ATOM 658 C C . GLN A 1 85 ? 2.626 -6.267 19.088 1.00 82.75 85 GLN A C 1
ATOM 660 O O . GLN A 1 85 ? 2.976 -6.522 20.244 1.00 82.75 85 GLN A O 1
ATOM 665 N N . LYS A 1 86 ? 3.454 -5.658 18.231 1.00 83.06 86 LYS A N 1
ATOM 666 C CA . LYS A 1 86 ? 4.867 -5.365 18.500 1.00 83.06 86 LYS A CA 1
ATOM 667 C C . LYS A 1 86 ? 5.051 -3.989 19.140 1.00 83.06 86 LYS A C 1
ATOM 669 O O . LYS A 1 86 ? 4.504 -2.997 18.672 1.00 83.06 86 LYS A O 1
ATOM 674 N N . ALA A 1 87 ? 5.877 -3.917 20.186 1.00 83.50 87 ALA A N 1
ATOM 675 C CA . ALA A 1 87 ? 6.159 -2.662 20.890 1.00 83.50 87 ALA A CA 1
ATOM 676 C C . ALA A 1 87 ? 6.831 -1.608 19.992 1.00 83.50 87 ALA A C 1
ATOM 678 O O . ALA A 1 87 ? 6.444 -0.447 20.045 1.00 83.50 87 ALA A O 1
ATOM 679 N N . GLU A 1 88 ? 7.759 -2.032 19.124 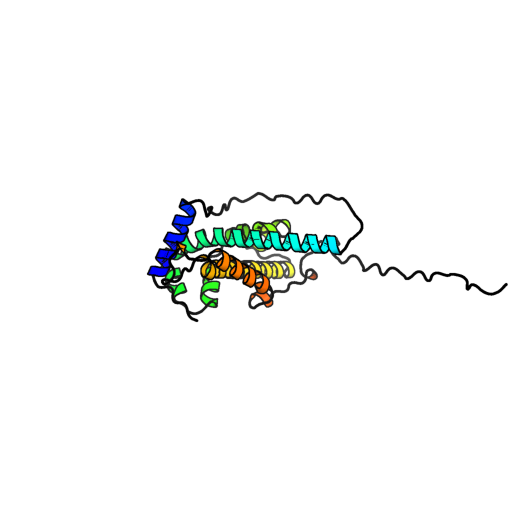1.00 82.00 88 GLU A N 1
ATOM 680 C CA . GLU A 1 88 ? 8.455 -1.163 18.159 1.00 82.00 88 GLU A CA 1
ATOM 681 C C . GLU A 1 88 ? 7.491 -0.358 17.278 1.00 82.00 88 GLU A C 1
ATOM 683 O O . GLU A 1 88 ? 7.678 0.836 17.086 1.00 82.00 88 GLU A O 1
ATOM 688 N N . PHE A 1 89 ? 6.421 -0.985 16.786 1.00 78.94 89 PHE A N 1
ATOM 689 C CA . PHE A 1 89 ? 5.465 -0.299 15.926 1.00 78.94 89 PHE A CA 1
ATOM 690 C C . PHE A 1 89 ? 4.572 0.660 16.711 1.00 78.94 89 PHE A C 1
ATOM 692 O O . PHE A 1 89 ? 4.206 1.713 16.206 1.00 78.94 89 PHE A O 1
ATOM 699 N N . ARG A 1 90 ? 4.230 0.320 17.960 1.00 79.69 90 ARG A N 1
ATOM 700 C CA . ARG A 1 90 ? 3.447 1.220 18.816 1.00 79.69 90 ARG A CA 1
ATOM 701 C C . ARG A 1 90 ? 4.212 2.501 19.128 1.00 79.69 90 ARG A C 1
ATOM 703 O O . ARG A 1 90 ? 3.603 3.557 19.099 1.00 79.69 90 ARG A O 1
ATOM 710 N N . GLN A 1 91 ? 5.519 2.393 19.363 1.00 83.50 91 GLN A N 1
ATOM 711 C CA . GLN A 1 91 ? 6.393 3.549 19.550 1.00 83.50 91 GLN A CA 1
ATOM 712 C C . GLN A 1 91 ? 6.484 4.396 18.277 1.00 83.50 91 GLN A C 1
ATOM 714 O O . GLN A 1 91 ? 6.418 5.615 18.346 1.00 83.50 91 GLN A O 1
ATOM 719 N N . GLU A 1 92 ? 6.591 3.759 17.110 1.00 82.88 92 GLU A N 1
ATOM 720 C CA . GLU A 1 92 ? 6.628 4.480 15.838 1.00 82.88 92 GLU A CA 1
ATOM 721 C C . GLU A 1 92 ? 5.356 5.309 15.605 1.00 82.88 92 GLU A C 1
ATOM 723 O O . GLU A 1 92 ? 5.443 6.442 15.151 1.00 82.88 92 GLU A O 1
ATOM 728 N N . LEU A 1 93 ? 4.184 4.780 15.981 1.00 77.12 93 LEU A N 1
ATOM 729 C CA . LEU A 1 93 ? 2.896 5.482 15.889 1.00 77.12 93 LEU A CA 1
ATOM 730 C C . LEU A 1 93 ? 2.759 6.687 16.839 1.00 77.12 93 LEU A C 1
ATOM 732 O O . LEU A 1 93 ? 1.777 7.426 16.736 1.00 77.12 93 LEU A O 1
ATOM 736 N N . GLU A 1 94 ? 3.697 6.877 17.770 1.00 79.56 94 GLU A N 1
ATOM 737 C CA . GLU A 1 94 ? 3.792 8.095 18.583 1.00 79.56 94 GLU A CA 1
ATOM 738 C C . GLU A 1 94 ? 4.467 9.242 17.813 1.00 79.56 94 GLU A C 1
ATOM 740 O O . GLU A 1 94 ? 4.395 10.389 18.259 1.00 79.56 94 GLU A O 1
ATOM 745 N N . SER A 1 95 ? 5.100 8.966 16.664 1.00 81.88 95 SER A N 1
ATOM 746 C CA . SER A 1 95 ? 5.656 10.007 15.803 1.00 81.88 95 SER A CA 1
ATOM 747 C C . SER A 1 95 ? 4.546 10.847 15.162 1.00 81.88 95 SER A C 1
ATOM 749 O O . SER A 1 95 ? 3.531 10.356 14.671 1.00 81.88 95 SER A O 1
ATOM 751 N N . ASP A 1 96 ? 4.773 12.157 15.092 1.00 79.62 96 ASP A N 1
ATOM 752 C CA . ASP A 1 96 ? 3.905 13.076 14.349 1.00 79.62 96 ASP A CA 1
ATOM 753 C C . ASP A 1 96 ? 4.221 13.100 12.842 1.00 79.62 96 ASP A C 1
ATOM 755 O O . ASP A 1 96 ? 3.552 13.782 12.054 1.00 79.62 96 ASP A O 1
ATOM 759 N N . SER A 1 97 ? 5.258 12.374 12.424 1.00 86.69 97 SER A N 1
ATOM 760 C CA . SER A 1 97 ? 5.785 12.381 11.067 1.00 86.69 97 SER A CA 1
ATOM 761 C C . SER A 1 97 ? 5.193 11.243 10.244 1.00 86.69 97 SER A C 1
ATOM 763 O O . SER A 1 97 ? 5.513 10.069 10.411 1.00 86.69 97 SER A O 1
ATOM 765 N N . ALA A 1 98 ? 4.392 11.605 9.239 1.00 85.12 98 ALA A N 1
ATOM 766 C CA . ALA A 1 98 ? 3.941 10.649 8.228 1.00 85.12 98 ALA A CA 1
ATOM 767 C C . ALA A 1 98 ? 5.112 9.987 7.478 1.00 85.12 98 ALA A C 1
ATOM 769 O O . ALA A 1 98 ? 4.964 8.874 6.980 1.00 85.12 98 ALA A O 1
ATOM 770 N N . LYS A 1 99 ? 6.263 10.666 7.388 1.00 87.81 99 LYS A N 1
ATOM 771 C CA . LYS A 1 99 ? 7.466 10.107 6.774 1.00 87.81 99 LYS A CA 1
ATOM 772 C C . LYS A 1 99 ? 8.022 8.956 7.611 1.00 87.81 99 LYS A C 1
ATOM 774 O O . LYS A 1 99 ? 8.333 7.922 7.033 1.00 87.81 99 LYS A O 1
ATOM 779 N N . ASP A 1 100 ? 8.088 9.116 8.927 1.00 88.94 100 ASP A N 1
ATOM 780 C CA . ASP A 1 100 ? 8.664 8.108 9.824 1.00 88.94 100 ASP A CA 1
ATOM 781 C C . ASP A 1 100 ? 7.797 6.837 9.797 1.00 88.94 100 ASP A C 1
ATOM 783 O O . ASP A 1 100 ? 8.293 5.738 9.551 1.00 88.94 100 ASP A O 1
ATOM 787 N N . HIS A 1 101 ? 6.467 7.004 9.826 1.00 88.44 101 HIS A N 1
ATOM 788 C CA . HIS A 1 101 ? 5.519 5.901 9.645 1.00 88.44 101 HIS A CA 1
ATOM 789 C C . HIS A 1 101 ? 5.724 5.143 8.324 1.00 88.44 101 HIS A C 1
ATOM 791 O O . HIS A 1 101 ? 5.695 3.911 8.295 1.00 88.44 101 HIS A O 1
ATOM 797 N N . VAL A 1 102 ? 5.923 5.863 7.215 1.00 90.75 102 VAL A N 1
ATOM 798 C CA . VAL A 1 102 ? 6.163 5.251 5.900 1.00 90.75 102 VAL A CA 1
ATOM 799 C C . VAL A 1 102 ? 7.514 4.540 5.864 1.00 90.75 102 VAL A C 1
ATOM 801 O O . VAL A 1 102 ? 7.572 3.403 5.398 1.00 90.75 102 VAL A O 1
ATOM 804 N N . ASP A 1 103 ? 8.579 5.155 6.377 1.00 91.00 103 ASP A N 1
ATOM 805 C CA . ASP A 1 103 ? 9.919 4.561 6.431 1.00 91.00 103 ASP A CA 1
ATOM 806 C C . ASP A 1 103 ? 9.916 3.280 7.288 1.00 91.00 103 ASP A C 1
ATOM 808 O O . ASP A 1 103 ? 10.493 2.255 6.902 1.00 91.00 103 ASP A O 1
ATOM 812 N N . PHE A 1 104 ? 9.174 3.276 8.399 1.00 91.56 104 PHE A N 1
ATOM 813 C CA . PHE A 1 104 ? 8.959 2.073 9.194 1.00 91.56 104 PHE A CA 1
ATOM 814 C C . PHE A 1 104 ? 8.219 0.996 8.403 1.00 91.56 104 PHE A C 1
ATOM 816 O O . PHE A 1 104 ? 8.658 -0.155 8.384 1.00 91.56 104 PHE A O 1
ATOM 823 N N . ILE A 1 105 ? 7.122 1.337 7.718 1.00 94.12 105 ILE A N 1
ATOM 824 C CA . ILE A 1 105 ? 6.385 0.377 6.883 1.00 94.12 105 ILE A CA 1
ATOM 825 C C . ILE A 1 105 ? 7.306 -0.210 5.805 1.00 94.12 105 ILE A C 1
ATOM 827 O O . ILE A 1 105 ? 7.317 -1.430 5.629 1.00 94.12 105 ILE A O 1
ATOM 831 N N . ILE A 1 106 ? 8.125 0.616 5.143 1.00 94.38 106 ILE A N 1
ATOM 832 C CA . ILE A 1 106 ? 9.135 0.172 4.169 1.00 94.38 106 ILE A CA 1
ATOM 833 C C . ILE A 1 106 ? 10.057 -0.880 4.794 1.00 94.38 106 ILE A C 1
ATOM 835 O O . ILE A 1 106 ? 10.280 -1.925 4.185 1.00 94.38 106 ILE A O 1
ATOM 839 N N . SER A 1 107 ? 10.526 -0.661 6.028 1.00 93.25 107 SER A N 1
ATOM 840 C CA . SER A 1 107 ? 11.412 -1.603 6.730 1.00 93.25 107 SER A CA 1
ATOM 841 C C . SER A 1 107 ? 10.784 -2.978 7.010 1.00 93.25 107 SER A C 1
ATOM 843 O O . SER A 1 107 ? 11.503 -3.951 7.239 1.00 93.25 107 SER A O 1
ATOM 845 N N . LYS A 1 108 ? 9.447 -3.075 7.003 1.00 94.25 108 LYS A N 1
ATOM 846 C CA . LYS A 1 108 ? 8.695 -4.311 7.284 1.00 94.25 108 LYS A CA 1
ATOM 847 C C . LYS A 1 108 ? 8.073 -4.936 6.031 1.00 94.25 108 LYS A C 1
ATOM 849 O O . LYS A 1 108 ? 7.544 -6.047 6.104 1.00 94.25 108 LYS A O 1
ATOM 854 N N . ILE A 1 109 ? 8.103 -4.250 4.886 1.00 93.62 109 ILE A N 1
ATOM 855 C CA . ILE A 1 109 ? 7.595 -4.784 3.621 1.00 93.62 109 ILE A CA 1
ATOM 856 C C . ILE A 1 109 ? 8.509 -5.903 3.112 1.00 93.62 109 ILE A C 1
ATOM 858 O O . ILE A 1 109 ? 9.728 -5.763 3.046 1.00 93.62 109 ILE A O 1
ATOM 862 N N . THR A 1 110 ? 7.899 -7.008 2.687 1.00 92.12 110 THR A N 1
ATOM 863 C CA . THR A 1 110 ? 8.568 -8.111 1.998 1.00 92.12 110 THR A CA 1
ATOM 864 C C . THR A 1 110 ? 8.200 -8.108 0.509 1.00 92.12 110 THR A C 1
ATOM 866 O O . THR A 1 110 ? 7.199 -7.495 0.116 1.00 92.12 110 THR A O 1
ATOM 869 N N . PRO A 1 111 ? 8.964 -8.813 -0.346 1.00 90.75 111 PRO A N 1
ATOM 870 C CA . PRO A 1 111 ? 8.582 -9.023 -1.741 1.00 90.75 111 PRO A CA 1
ATOM 871 C C . PRO A 1 111 ? 7.173 -9.610 -1.903 1.00 90.75 111 PRO A C 1
ATOM 873 O O . PRO A 1 111 ? 6.435 -9.166 -2.779 1.00 90.75 111 PRO A O 1
ATOM 876 N N . ASP A 1 112 ? 6.762 -10.529 -1.023 1.00 91.00 112 ASP A N 1
ATOM 877 C CA . ASP A 1 112 ? 5.442 -11.178 -1.071 1.00 91.00 112 ASP A CA 1
ATOM 878 C C . ASP A 1 112 ? 4.289 -10.187 -0.868 1.00 91.00 112 ASP A C 1
ATOM 880 O O . ASP A 1 112 ? 3.256 -10.273 -1.536 1.00 91.00 112 ASP A O 1
ATOM 884 N N . HIS A 1 113 ? 4.484 -9.176 -0.014 1.00 94.25 113 HIS A N 1
ATOM 885 C CA . HIS A 1 113 ? 3.519 -8.086 0.138 1.00 94.25 113 HIS A CA 1
ATOM 886 C C . HIS A 1 113 ? 3.321 -7.331 -1.182 1.00 94.25 113 HIS A C 1
ATOM 888 O O . HIS A 1 113 ? 2.189 -7.039 -1.562 1.00 94.25 113 HIS A O 1
ATOM 894 N N . MET A 1 114 ? 4.409 -7.033 -1.899 1.00 94.69 114 MET A N 1
ATOM 895 C CA . MET A 1 114 ? 4.352 -6.304 -3.172 1.00 94.69 114 MET A CA 1
ATOM 896 C C . MET A 1 114 ? 3.802 -7.174 -4.303 1.00 94.69 114 MET A C 1
ATOM 898 O O . MET A 1 114 ? 3.023 -6.692 -5.127 1.00 94.69 114 MET A O 1
ATOM 902 N N . LEU A 1 115 ? 4.149 -8.463 -4.302 1.00 91.38 115 LEU A N 1
ATOM 903 C CA . LEU A 1 115 ? 3.600 -9.482 -5.193 1.00 91.38 115 LEU A CA 1
ATOM 904 C C . LEU A 1 115 ? 2.074 -9.528 -5.108 1.00 91.38 115 LEU A C 1
ATOM 906 O O . LEU A 1 115 ? 1.388 -9.403 -6.124 1.00 91.38 115 LEU A O 1
ATOM 910 N N . TYR A 1 116 ? 1.549 -9.632 -3.888 1.00 93.31 116 TYR A N 1
ATOM 911 C CA . TYR A 1 116 ? 0.115 -9.614 -3.641 1.00 93.31 116 TYR A CA 1
ATOM 912 C C . TYR A 1 116 ? -0.509 -8.269 -4.032 1.00 93.31 116 TYR A C 1
ATOM 914 O O . TYR A 1 116 ? -1.477 -8.230 -4.794 1.00 93.31 116 TYR A O 1
ATOM 922 N N . LEU A 1 117 ? 0.054 -7.157 -3.551 1.00 94.88 117 LEU A N 1
ATOM 923 C CA . LEU A 1 117 ? -0.517 -5.822 -3.719 1.00 94.88 117 LEU A CA 1
ATOM 924 C C . LEU A 1 117 ? -0.670 -5.431 -5.195 1.00 94.88 117 LEU A C 1
ATOM 926 O O . LEU A 1 117 ? -1.756 -5.037 -5.630 1.00 94.88 117 LEU A O 1
ATOM 930 N N . PHE A 1 118 ? 0.395 -5.608 -5.977 1.00 92.25 118 PHE A N 1
ATOM 931 C CA . PHE A 1 118 ? 0.464 -5.216 -7.384 1.00 92.25 118 PHE A CA 1
ATOM 932 C C . PHE A 1 118 ? 0.249 -6.389 -8.342 1.00 92.25 118 PHE A C 1
ATOM 934 O O . PHE A 1 118 ? 0.780 -6.375 -9.448 1.00 92.25 118 PHE A O 1
ATOM 941 N N . LYS A 1 119 ? -0.556 -7.387 -7.947 1.00 90.56 119 LYS A N 1
ATOM 942 C CA . LYS A 1 119 ? -0.773 -8.625 -8.717 1.00 90.56 119 LYS A CA 1
ATOM 943 C C . LYS A 1 119 ? -1.040 -8.405 -10.213 1.00 90.56 119 LYS A C 1
ATOM 945 O O . LYS A 1 119 ? -0.496 -9.128 -11.033 1.00 90.56 119 LYS A O 1
ATOM 950 N N . A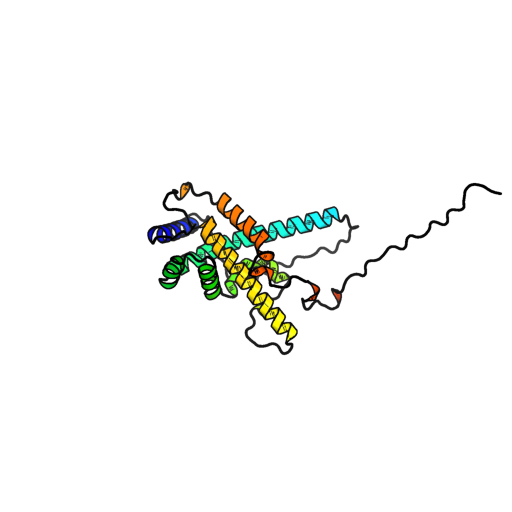SP A 1 120 ? -1.837 -7.393 -10.557 1.00 87.94 120 ASP A N 1
ATOM 951 C CA . ASP A 1 120 ? -2.192 -7.059 -11.948 1.00 87.94 120 ASP A CA 1
ATOM 952 C C . ASP A 1 120 ? -1.021 -6.497 -12.786 1.00 87.94 120 ASP A C 1
ATOM 954 O O . ASP A 1 120 ? -1.138 -6.395 -14.002 1.00 87.94 120 ASP A O 1
ATOM 958 N N . GLY A 1 121 ? 0.085 -6.084 -12.160 1.00 82.56 121 GLY A N 1
ATOM 959 C CA . GLY A 1 121 ? 1.265 -5.549 -12.847 1.00 82.56 121 GLY A CA 1
ATOM 960 C C . GLY A 1 121 ? 2.305 -6.607 -13.225 1.00 82.56 121 GLY A C 1
ATOM 961 O O . GLY A 1 121 ? 3.146 -6.350 -14.086 1.00 82.56 121 GLY A O 1
ATOM 962 N N . TRP A 1 122 ? 2.258 -7.795 -12.614 1.00 82.56 122 TRP A N 1
ATOM 963 C CA . TRP A 1 122 ? 3.302 -8.816 -12.786 1.00 82.56 122 TRP A CA 1
ATOM 964 C C . TRP A 1 122 ? 3.209 -9.598 -14.097 1.00 82.56 122 TRP A C 1
ATOM 966 O O . TRP A 1 122 ? 4.174 -10.254 -14.478 1.00 82.56 122 TRP A O 1
ATOM 976 N N . ASP A 1 123 ? 2.100 -9.474 -14.826 1.00 75.19 123 ASP A N 1
ATOM 977 C CA . ASP A 1 123 ? 2.006 -9.993 -16.195 1.00 75.19 123 ASP A CA 1
ATOM 978 C C . ASP A 1 123 ? 2.892 -9.187 -17.164 1.00 75.19 123 ASP A C 1
ATOM 980 O O . ASP A 1 123 ? 3.316 -9.700 -18.197 1.00 75.19 123 ASP A O 1
ATOM 984 N N . ALA A 1 124 ? 3.196 -7.927 -16.828 1.00 72.75 124 ALA A N 1
ATOM 985 C CA . ALA A 1 124 ? 4.012 -7.036 -17.651 1.00 72.75 124 ALA A CA 1
ATOM 986 C C . ALA A 1 124 ? 5.481 -6.966 -17.203 1.00 72.75 124 ALA A C 1
ATOM 988 O O . ALA A 1 124 ? 6.355 -6.645 -18.007 1.00 72.75 124 ALA A O 1
ATOM 989 N N . ILE A 1 125 ? 5.765 -7.225 -15.923 1.00 73.56 125 ILE A N 1
ATOM 990 C CA . ILE A 1 125 ? 7.107 -7.102 -15.342 1.00 73.56 125 ILE A CA 1
ATOM 991 C C . ILE A 1 125 ? 7.382 -8.312 -14.450 1.00 73.56 125 ILE A C 1
ATOM 993 O O . ILE A 1 125 ? 6.562 -8.677 -13.620 1.00 73.56 125 ILE A O 1
ATOM 997 N N . SER A 1 126 ? 8.562 -8.921 -14.571 1.00 81.31 126 SER A N 1
ATOM 998 C CA . SER A 1 126 ? 8.940 -10.056 -13.723 1.00 81.31 126 SER A CA 1
ATOM 999 C C . SER A 1 126 ? 9.236 -9.608 -12.286 1.00 81.31 126 SER A C 1
ATOM 1001 O O . SER A 1 126 ? 10.160 -8.834 -12.036 1.00 81.31 126 SER A O 1
ATOM 1003 N N . SER A 1 127 ? 8.501 -10.141 -11.311 1.00 79.44 127 SER A N 1
ATOM 1004 C CA . SER A 1 127 ? 8.774 -9.914 -9.883 1.00 79.44 127 SER A CA 1
ATOM 1005 C C . SER A 1 127 ? 10.156 -10.434 -9.470 1.00 79.44 127 SER A C 1
ATOM 1007 O O . SER A 1 127 ? 10.886 -9.758 -8.743 1.00 79.44 127 SER A O 1
ATOM 1009 N N . ASN A 1 128 ? 10.555 -11.592 -10.006 1.00 82.62 128 ASN A N 1
ATOM 1010 C CA . ASN A 1 128 ? 11.877 -12.183 -9.803 1.00 82.62 128 ASN A CA 1
ATOM 1011 C C . ASN A 1 128 ? 12.991 -11.296 -10.357 1.00 82.62 128 ASN A C 1
ATOM 1013 O O . ASN A 1 128 ? 14.096 -11.318 -9.828 1.00 82.62 128 ASN A O 1
ATOM 1017 N N . PHE A 1 129 ? 12.718 -10.517 -11.408 1.00 84.00 129 PHE A N 1
ATOM 1018 C CA . PHE A 1 129 ? 13.663 -9.519 -11.897 1.00 84.00 129 PHE A CA 1
ATOM 1019 C C . PHE A 1 129 ? 13.847 -8.395 -10.870 1.00 84.00 129 PHE A C 1
ATOM 1021 O O . PHE A 1 129 ? 14.977 -8.137 -10.470 1.00 84.00 129 PHE A O 1
ATOM 1028 N N . ILE A 1 130 ? 12.760 -7.785 -10.385 1.00 86.38 130 ILE A N 1
ATOM 1029 C CA . ILE A 1 130 ? 12.820 -6.635 -9.464 1.00 86.38 130 ILE A CA 1
ATOM 1030 C C . ILE A 1 130 ? 13.462 -7.006 -8.119 1.00 86.38 130 ILE A C 1
ATOM 1032 O O . ILE A 1 130 ? 14.362 -6.314 -7.635 1.00 86.38 130 ILE A O 1
ATOM 1036 N N . PHE A 1 131 ? 13.018 -8.109 -7.512 1.00 86.62 131 PHE A N 1
ATOM 1037 C CA . PHE A 1 131 ? 13.409 -8.493 -6.152 1.00 86.62 131 PHE A CA 1
ATOM 1038 C C . PHE A 1 131 ? 14.634 -9.417 -6.083 1.00 86.62 131 PHE A C 1
ATOM 1040 O O . PHE A 1 131 ? 14.966 -9.908 -5.006 1.00 86.62 131 PHE A O 1
ATOM 1047 N N . HIS A 1 132 ? 15.349 -9.616 -7.194 1.00 84.94 132 HIS A N 1
ATOM 1048 C CA . HIS A 1 132 ? 16.623 -10.335 -7.190 1.00 84.94 132 HIS A CA 1
ATOM 1049 C C . HIS A 1 132 ? 17.677 -9.616 -6.327 1.00 84.94 132 HIS A C 1
ATOM 1051 O O . HIS A 1 132 ? 17.831 -8.396 -6.417 1.00 84.94 132 HIS A O 1
ATOM 1057 N N . ASN A 1 133 ? 18.436 -10.368 -5.522 1.00 80.62 133 ASN A N 1
ATOM 1058 C CA . ASN A 1 133 ? 19.461 -9.809 -4.624 1.00 80.62 133 ASN A CA 1
ATOM 1059 C C . ASN A 1 133 ? 20.870 -9.742 -5.239 1.00 80.62 133 ASN A C 1
ATOM 1061 O O . ASN A 1 133 ? 21.737 -9.066 -4.697 1.00 80.62 133 ASN A O 1
ATOM 1065 N N . GLY A 1 134 ? 21.120 -10.440 -6.350 1.00 80.50 134 GLY A N 1
ATOM 1066 C CA . GLY A 1 134 ? 22.417 -10.416 -7.033 1.00 80.50 134 GLY A CA 1
ATOM 1067 C C . GLY A 1 134 ? 22.578 -9.217 -7.968 1.00 80.50 134 GLY A C 1
ATOM 1068 O O . GLY A 1 134 ? 21.625 -8.855 -8.664 1.00 80.50 134 GLY A O 1
ATOM 1069 N N . ILE A 1 135 ? 23.796 -8.670 -8.002 1.00 78.38 135 ILE A N 1
ATOM 1070 C CA . ILE A 1 135 ? 24.230 -7.601 -8.914 1.00 78.38 135 ILE A CA 1
ATOM 1071 C C . ILE A 1 135 ? 24.182 -8.120 -10.356 1.00 78.38 135 ILE A C 1
ATOM 1073 O O . ILE A 1 135 ? 24.662 -9.222 -10.642 1.00 78.38 135 ILE A O 1
ATOM 1077 N N . ARG A 1 136 ? 23.598 -7.341 -11.271 1.00 80.00 136 ARG A N 1
ATOM 1078 C CA . ARG A 1 136 ? 23.549 -7.678 -12.701 1.00 80.00 136 ARG A CA 1
ATOM 1079 C C . ARG A 1 136 ? 24.840 -7.271 -13.410 1.00 80.00 136 ARG A C 1
ATOM 1081 O O . ARG A 1 136 ? 25.471 -6.281 -13.066 1.00 80.00 136 ARG A O 1
ATOM 1088 N N . ALA A 1 137 ? 25.203 -8.025 -14.448 1.00 82.62 137 ALA A N 1
ATOM 1089 C CA . ALA A 1 137 ? 26.366 -7.710 -15.280 1.00 82.62 137 ALA A CA 1
ATOM 1090 C C . ALA A 1 137 ? 26.187 -6.397 -16.066 1.00 82.62 137 ALA A C 1
ATOM 1092 O O . ALA A 1 137 ? 27.155 -5.683 -16.313 1.00 82.62 137 ALA A O 1
ATOM 1093 N N . ASN A 1 138 ? 24.948 -6.072 -16.450 1.00 86.19 138 ASN A N 1
ATOM 1094 C CA . ASN A 1 138 ? 24.610 -4.806 -17.084 1.00 86.19 138 ASN A CA 1
ATOM 1095 C C . ASN A 1 138 ? 24.239 -3.765 -16.017 1.00 86.19 138 ASN A C 1
ATOM 1097 O O . ASN A 1 138 ? 23.206 -3.887 -15.360 1.00 86.19 138 ASN A O 1
ATOM 1101 N N . ALA A 1 139 ? 25.067 -2.727 -15.882 1.00 84.69 139 ALA A N 1
ATOM 1102 C CA . ALA A 1 139 ? 24.875 -1.665 -14.897 1.00 84.69 139 ALA A CA 1
ATOM 1103 C C . ALA A 1 139 ? 23.573 -0.868 -15.105 1.00 84.69 139 ALA A C 1
ATOM 1105 O O . ALA A 1 139 ? 22.901 -0.550 -14.130 1.00 84.69 139 ALA A O 1
ATOM 1106 N N . ALA A 1 140 ? 23.180 -0.596 -16.355 1.00 82.94 140 ALA A N 1
ATOM 1107 C CA . ALA A 1 140 ? 21.949 0.141 -16.651 1.00 82.94 140 ALA A CA 1
ATOM 1108 C C . ALA A 1 140 ? 20.693 -0.685 -16.321 1.00 82.94 140 ALA A C 1
ATOM 1110 O O . ALA A 1 140 ? 19.686 -0.151 -15.858 1.00 82.94 140 ALA A O 1
ATOM 1111 N N . GLU A 1 141 ? 20.759 -2.004 -16.527 1.00 83.19 141 GLU A N 1
ATOM 1112 C CA . GLU A 1 141 ? 19.696 -2.929 -16.121 1.00 83.19 141 GLU A CA 1
ATOM 1113 C C . GLU A 1 141 ? 19.584 -3.006 -14.591 1.00 83.19 141 GLU A C 1
ATOM 1115 O O . GLU A 1 141 ? 18.471 -3.009 -14.061 1.00 83.19 141 GLU A O 1
ATOM 1120 N N . ASP A 1 142 ? 20.717 -3.041 -13.878 1.00 86.31 142 ASP A N 1
ATOM 1121 C CA . ASP A 1 142 ? 20.725 -3.074 -12.413 1.00 86.31 142 ASP A CA 1
ATOM 1122 C C . ASP A 1 142 ? 20.188 -1.778 -11.800 1.00 86.31 142 ASP A C 1
ATOM 1124 O O . ASP A 1 142 ? 19.394 -1.827 -10.861 1.00 86.31 142 ASP A O 1
ATOM 1128 N N . GLU A 1 143 ? 20.564 -0.627 -12.363 1.00 87.00 143 GLU A N 1
ATOM 1129 C CA . GLU A 1 143 ? 20.057 0.684 -11.954 1.00 87.00 143 GLU A CA 1
ATOM 1130 C C . GLU A 1 143 ? 18.535 0.751 -12.107 1.00 87.00 143 GLU A C 1
ATOM 1132 O O . GLU A 1 143 ? 17.830 1.071 -11.149 1.00 87.00 143 GLU A O 1
ATOM 1137 N N . LEU A 1 144 ? 18.006 0.364 -13.273 1.00 84.44 144 LEU A N 1
ATOM 1138 C CA . LEU A 1 144 ? 16.563 0.343 -13.499 1.00 84.44 144 LEU A CA 1
ATOM 1139 C C . LEU A 1 144 ? 15.846 -0.614 -12.540 1.00 84.44 144 LEU A C 1
ATOM 1141 O O . LEU A 1 144 ? 14.778 -0.294 -12.018 1.00 84.44 144 LEU A O 1
ATOM 1145 N N . ARG A 1 145 ? 16.411 -1.802 -12.309 1.00 87.81 145 ARG A N 1
ATOM 1146 C CA . ARG A 1 145 ? 15.858 -2.787 -11.375 1.00 87.81 145 ARG A CA 1
ATOM 1147 C C . ARG A 1 145 ? 15.754 -2.210 -9.962 1.00 87.81 145 ARG A C 1
ATOM 1149 O O . ARG A 1 145 ? 14.716 -2.371 -9.320 1.00 87.81 145 ARG A O 1
ATOM 1156 N N . LEU A 1 146 ? 16.814 -1.557 -9.482 1.00 89.62 146 LEU A N 1
ATOM 1157 C CA . LEU A 1 146 ? 16.850 -0.914 -8.167 1.00 89.62 146 LEU A CA 1
ATOM 1158 C C . LEU A 1 146 ? 15.853 0.248 -8.082 1.00 89.62 146 LEU A C 1
ATOM 1160 O O . LEU A 1 146 ? 15.106 0.317 -7.108 1.00 89.62 146 LEU A O 1
ATOM 1164 N N . GLU A 1 147 ? 15.773 1.085 -9.119 1.00 88.88 147 GLU A N 1
ATOM 1165 C CA . GLU A 1 147 ? 14.816 2.194 -9.208 1.00 88.88 147 GLU A CA 1
ATOM 1166 C C . GLU A 1 147 ? 13.362 1.684 -9.153 1.00 88.88 147 GLU A C 1
ATOM 1168 O O . GLU A 1 147 ? 12.548 2.182 -8.374 1.00 88.88 147 GLU A O 1
ATOM 1173 N N . LEU A 1 148 ? 13.035 0.631 -9.913 1.00 88.19 148 LEU A N 1
ATOM 1174 C CA . LEU A 1 148 ? 11.711 -0.002 -9.893 1.00 88.19 148 LEU A CA 1
ATOM 1175 C C . LEU A 1 148 ? 11.395 -0.646 -8.539 1.00 88.19 148 LEU A C 1
ATOM 1177 O O . LEU A 1 148 ? 10.263 -0.540 -8.058 1.00 88.19 148 LEU A O 1
ATOM 1181 N N . LYS A 1 149 ? 12.380 -1.301 -7.911 1.00 91.56 149 LYS A N 1
ATOM 1182 C CA . LYS A 1 149 ? 12.228 -1.885 -6.572 1.00 91.56 149 LYS A CA 1
ATOM 1183 C C . LYS A 1 149 ? 11.894 -0.801 -5.554 1.00 91.56 149 LYS A C 1
ATOM 1185 O O . LYS A 1 149 ? 10.935 -0.955 -4.800 1.00 91.56 149 LYS A O 1
ATOM 1190 N N . GLU A 1 150 ? 12.651 0.291 -5.551 1.00 92.19 150 GLU A N 1
ATOM 1191 C CA . GLU A 1 150 ? 12.430 1.415 -4.645 1.00 92.19 150 GLU A CA 1
ATOM 1192 C C . GLU A 1 150 ? 11.066 2.072 -4.897 1.00 92.19 150 GLU A C 1
ATOM 1194 O O . GLU A 1 150 ? 10.320 2.303 -3.944 1.00 92.19 150 GLU A O 1
ATOM 1199 N N . PHE A 1 151 ? 10.685 2.291 -6.161 1.00 91.56 151 PHE A N 1
ATOM 1200 C CA . PHE A 1 151 ? 9.379 2.845 -6.523 1.00 91.56 151 PHE A CA 1
ATOM 1201 C C . PHE A 1 151 ? 8.224 1.987 -5.998 1.00 91.56 151 PHE A C 1
ATOM 1203 O O . PHE A 1 151 ? 7.328 2.505 -5.334 1.00 91.56 151 PHE A O 1
ATOM 1210 N N . ILE A 1 152 ? 8.238 0.679 -6.273 1.00 91.81 152 ILE A N 1
ATOM 1211 C CA . ILE A 1 152 ? 7.147 -0.235 -5.905 1.00 91.81 152 ILE A CA 1
ATOM 1212 C C . ILE A 1 152 ? 7.025 -0.356 -4.386 1.00 91.81 152 ILE A C 1
ATOM 1214 O O . ILE A 1 152 ? 5.915 -0.275 -3.860 1.00 91.81 152 ILE A O 1
ATOM 1218 N N . VAL A 1 153 ? 8.149 -0.502 -3.677 1.00 95.25 153 VAL A N 1
ATOM 1219 C CA . VAL A 1 153 ? 8.157 -0.585 -2.208 1.00 95.25 153 VAL A CA 1
ATOM 1220 C C . VAL A 1 153 ? 7.652 0.717 -1.592 1.00 95.25 153 VAL A C 1
ATOM 1222 O O . VAL A 1 153 ? 6.790 0.684 -0.715 1.00 95.25 153 VAL A O 1
ATOM 1225 N N . THR A 1 154 ? 8.114 1.863 -2.095 1.00 94.25 154 THR A N 1
ATOM 1226 C CA . THR A 1 154 ? 7.672 3.178 -1.617 1.00 94.25 154 THR A CA 1
ATOM 1227 C C . THR A 1 154 ? 6.179 3.377 -1.879 1.00 94.25 154 THR A C 1
ATOM 1229 O O . THR A 1 154 ? 5.427 3.710 -0.967 1.00 94.25 154 THR A O 1
ATOM 1232 N N . ALA A 1 155 ? 5.709 3.109 -3.100 1.00 94.00 155 ALA A N 1
ATOM 1233 C CA . ALA A 1 155 ? 4.300 3.240 -3.458 1.00 94.00 155 ALA A CA 1
ATOM 1234 C C . ALA A 1 155 ? 3.404 2.308 -2.630 1.00 94.00 155 ALA A C 1
ATOM 1236 O O . ALA A 1 155 ? 2.326 2.713 -2.193 1.00 94.00 155 ALA A O 1
ATOM 1237 N N . GLY A 1 156 ? 3.860 1.078 -2.382 1.00 96.12 156 GLY A N 1
ATOM 1238 C CA . GLY A 1 156 ? 3.175 0.127 -1.517 1.00 96.12 156 GLY A CA 1
ATOM 1239 C C . GLY A 1 156 ? 3.083 0.613 -0.072 1.00 96.12 156 GLY A C 1
ATOM 1240 O O . GLY A 1 156 ? 2.009 0.543 0.521 1.00 96.12 156 GLY A O 1
ATOM 1241 N N . ALA A 1 157 ? 4.169 1.163 0.475 1.00 95.88 157 ALA A N 1
ATOM 1242 C CA . ALA A 1 157 ? 4.194 1.697 1.833 1.00 95.88 157 ALA A CA 1
ATOM 1243 C C . ALA A 1 157 ? 3.237 2.881 2.020 1.00 95.88 157 ALA A C 1
ATOM 1245 O O . ALA A 1 157 ? 2.452 2.878 2.965 1.00 95.88 157 ALA A O 1
ATOM 1246 N N . PHE A 1 158 ? 3.234 3.843 1.089 1.00 94.75 158 PHE A N 1
ATOM 1247 C CA . PHE A 1 158 ? 2.277 4.956 1.106 1.00 94.75 158 PHE A CA 1
ATOM 1248 C C . PHE A 1 158 ? 0.831 4.467 1.054 1.00 94.75 158 PHE A C 1
ATOM 1250 O O . PHE A 1 158 ? -0.005 4.921 1.831 1.00 94.75 158 PHE A O 1
ATOM 1257 N N . LEU A 1 159 ? 0.539 3.510 0.171 1.00 96.38 159 LEU A N 1
ATOM 1258 C CA . LEU A 1 159 ? -0.804 2.961 0.043 1.00 96.38 159 LEU A CA 1
ATOM 1259 C C . LEU A 1 159 ? -1.250 2.232 1.320 1.00 96.38 159 LEU A C 1
ATOM 1261 O O . LEU A 1 159 ? -2.387 2.405 1.755 1.00 96.38 159 LEU A O 1
ATOM 1265 N N . LEU A 1 160 ? -0.367 1.447 1.945 1.00 96.31 160 LEU A N 1
ATOM 1266 C CA . LEU A 1 160 ? -0.658 0.787 3.219 1.00 96.31 160 LEU A CA 1
ATOM 1267 C C . LEU A 1 160 ? -0.860 1.800 4.349 1.00 96.31 160 LEU A C 1
ATOM 1269 O O . LEU A 1 160 ? -1.783 1.641 5.145 1.00 96.31 160 LEU A O 1
ATOM 1273 N N . TYR A 1 161 ? -0.049 2.855 4.400 1.00 94.19 161 TYR A N 1
ATOM 1274 C CA . TYR A 1 161 ? -0.202 3.914 5.390 1.00 94.19 161 TYR A CA 1
ATOM 1275 C C . TYR A 1 161 ? -1.531 4.668 5.238 1.00 94.19 161 TYR A C 1
ATOM 1277 O O . TYR A 1 161 ? -2.246 4.869 6.218 1.00 94.19 161 TYR A O 1
ATOM 1285 N N . ASP A 1 162 ? -1.919 5.017 4.010 1.00 94.69 162 ASP A N 1
ATOM 1286 C CA . ASP A 1 162 ? -3.216 5.639 3.737 1.00 94.69 162 ASP A CA 1
ATOM 1287 C C . ASP A 1 162 ? -4.377 4.709 4.108 1.00 94.69 162 ASP A C 1
ATOM 1289 O O . ASP A 1 162 ? -5.363 5.145 4.703 1.00 94.69 162 ASP A O 1
ATOM 1293 N N . VAL A 1 163 ? -4.262 3.412 3.812 1.00 95.00 163 VAL A N 1
ATOM 1294 C CA . VAL A 1 163 ? -5.243 2.414 4.255 1.00 95.00 163 VAL A CA 1
ATOM 1295 C C . VAL A 1 163 ? -5.348 2.392 5.779 1.00 95.00 163 VAL A C 1
ATOM 1297 O O . VAL A 1 163 ? -6.461 2.435 6.299 1.00 95.00 163 VAL A O 1
ATOM 1300 N N . PHE A 1 164 ? -4.228 2.374 6.502 1.00 92.19 164 PHE A N 1
ATOM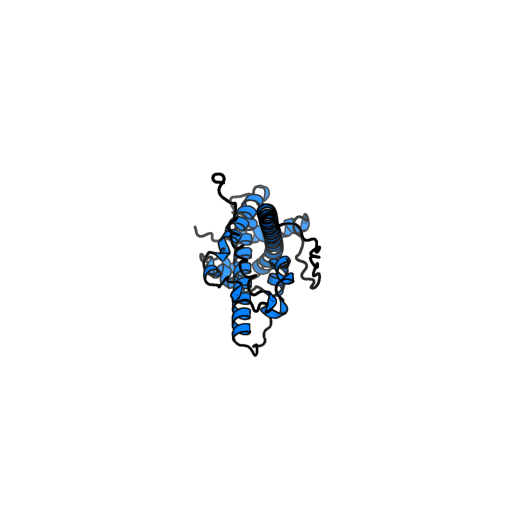 1301 C CA . PHE A 1 164 ? -4.240 2.436 7.963 1.00 92.19 164 PHE A CA 1
ATOM 1302 C C . PHE A 1 164 ? -4.977 3.680 8.457 1.00 92.19 164 PHE A C 1
ATOM 1304 O O . PHE A 1 164 ? -5.972 3.570 9.173 1.00 92.19 164 PHE A O 1
ATOM 1311 N N . ARG A 1 165 ? -4.550 4.853 7.993 1.00 90.31 165 ARG A N 1
ATOM 1312 C CA . ARG A 1 165 ? -5.060 6.147 8.444 1.00 90.31 165 ARG A CA 1
ATOM 1313 C C . ARG A 1 165 ? -6.534 6.375 8.109 1.00 90.31 165 ARG A C 1
ATOM 1315 O O . ARG A 1 165 ? -7.266 6.934 8.917 1.00 90.31 165 ARG A O 1
ATOM 1322 N N . PHE A 1 166 ? -6.977 5.989 6.915 1.00 91.69 166 PHE A N 1
ATOM 1323 C CA . PHE A 1 166 ? -8.321 6.326 6.435 1.00 91.69 166 PHE A CA 1
ATOM 1324 C C . PHE A 1 166 ? -9.325 5.182 6.546 1.00 91.69 166 PHE A C 1
ATOM 1326 O O . PHE A 1 166 ? -10.527 5.441 6.533 1.00 91.69 166 PHE A O 1
ATOM 1333 N N . CYS A 1 167 ? -8.876 3.927 6.626 1.00 90.56 167 CYS A N 1
ATOM 1334 C CA . CYS A 1 167 ? -9.776 2.772 6.676 1.00 90.56 167 CYS A CA 1
ATOM 1335 C C . CYS A 1 167 ? -9.796 2.060 8.030 1.00 90.56 167 CYS A C 1
ATOM 1337 O O . CYS A 1 167 ? -10.809 1.417 8.314 1.00 90.56 167 CYS A O 1
ATOM 1339 N N . PHE A 1 168 ? -8.730 2.155 8.833 1.00 88.19 168 PHE A N 1
ATOM 1340 C CA . PHE A 1 168 ? -8.619 1.426 10.103 1.00 88.19 168 PHE A CA 1
ATOM 1341 C C . PHE A 1 168 ? -8.554 2.324 11.327 1.00 88.19 168 PHE A C 1
ATOM 1343 O O . PHE A 1 168 ? -9.135 1.969 12.345 1.00 88.19 168 PHE A O 1
ATOM 1350 N N . GLN A 1 169 ? -7.897 3.477 11.243 1.00 85.25 169 GLN A N 1
ATOM 1351 C CA . GLN A 1 169 ? -7.782 4.408 12.356 1.00 85.25 169 GLN A CA 1
ATOM 1352 C C . GLN A 1 169 ? -9.134 5.091 12.618 1.00 85.25 169 GLN A C 1
ATOM 1354 O O . GLN A 1 169 ? -9.468 6.123 12.036 1.00 85.25 169 GLN A O 1
ATOM 1359 N N . ILE A 1 170 ? -9.941 4.477 13.484 1.00 80.19 170 ILE A N 1
ATOM 1360 C CA . ILE A 1 170 ? -11.242 4.995 13.911 1.00 80.19 170 ILE A CA 1
ATOM 1361 C C . ILE A 1 170 ? -11.010 5.920 15.111 1.00 80.19 170 ILE A C 1
ATOM 1363 O O . ILE A 1 170 ? -10.551 5.436 16.145 1.00 80.19 170 ILE A O 1
ATOM 1367 N N . PRO A 1 171 ? -11.348 7.220 15.026 1.00 78.62 171 PRO A N 1
ATOM 1368 C CA . PRO A 1 171 ? -11.203 8.127 16.159 1.00 78.62 171 PRO A CA 1
ATOM 1369 C C . PRO A 1 171 ? -11.986 7.643 17.381 1.00 78.62 171 PRO A C 1
ATOM 1371 O O . PRO A 1 171 ? -13.118 7.168 17.243 1.00 78.62 171 PRO A O 1
ATOM 1374 N N . THR A 1 172 ? -11.437 7.844 18.583 1.00 73.75 172 THR A N 1
ATOM 1375 C CA . THR A 1 172 ? -12.112 7.496 19.848 1.00 73.75 172 THR A CA 1
ATOM 1376 C C . THR A 1 172 ? -13.557 7.997 19.924 1.00 73.75 172 THR A C 1
ATOM 1378 O O . THR A 1 172 ? -14.431 7.280 20.413 1.00 73.75 172 THR A O 1
ATOM 1381 N N . THR A 1 173 ? -13.808 9.198 19.402 1.00 79.50 173 THR A N 1
ATOM 1382 C CA . THR A 1 173 ? -15.102 9.896 19.403 1.00 79.50 173 THR A CA 1
ATOM 1383 C C . THR A 1 173 ? -16.146 9.303 18.455 1.00 79.50 173 THR A C 1
ATOM 1385 O O . THR A 1 173 ? -17.312 9.676 18.532 1.00 79.50 173 THR A O 1
ATOM 1388 N N . THR A 1 174 ? -15.754 8.396 17.557 1.00 79.81 174 THR A N 1
ATOM 1389 C CA . THR A 1 174 ? -16.644 7.761 16.576 1.00 79.81 174 THR A CA 1
ATOM 1390 C C . THR A 1 174 ? -16.912 6.319 16.991 1.00 79.81 174 THR A C 1
ATOM 1392 O O . THR A 1 174 ? -15.972 5.558 17.222 1.00 79.81 174 THR A O 1
ATOM 1395 N N . ALA A 1 175 ? -18.178 5.910 17.090 1.00 80.50 175 ALA A N 1
ATOM 1396 C CA . ALA A 1 175 ? -18.505 4.504 17.311 1.00 80.50 175 ALA A CA 1
ATOM 1397 C C . ALA A 1 175 ? -18.104 3.671 16.083 1.00 80.50 175 ALA A C 1
ATOM 1399 O O . ALA A 1 175 ? -18.238 4.120 14.948 1.00 80.50 175 ALA A O 1
ATOM 1400 N N . ILE A 1 176 ? -17.635 2.437 16.295 1.00 75.06 176 ILE A N 1
ATOM 1401 C CA . ILE A 1 176 ? -17.146 1.571 15.203 1.00 75.06 176 ILE A CA 1
ATOM 1402 C C . ILE A 1 176 ? -18.220 1.366 14.120 1.00 75.06 176 ILE A C 1
ATOM 1404 O O . ILE A 1 176 ? -17.907 1.407 12.934 1.00 75.06 176 ILE A O 1
ATOM 1408 N N . GLY A 1 177 ? -19.486 1.187 14.516 1.00 77.06 177 GLY A N 1
ATOM 1409 C CA . GLY A 1 177 ? -20.604 1.000 13.582 1.00 77.06 177 GLY A CA 1
ATOM 1410 C C . GLY A 1 177 ? -20.916 2.222 12.711 1.00 77.06 177 GLY A C 1
ATOM 1411 O O . GLY A 1 177 ? -21.456 2.057 11.619 1.00 77.06 177 GLY A O 1
ATOM 1412 N N . ASP A 1 178 ? -20.524 3.417 13.158 1.00 82.81 178 ASP A N 1
ATOM 1413 C CA . ASP A 1 178 ? -20.780 4.683 12.465 1.00 82.81 178 ASP A CA 1
ATOM 1414 C C . ASP A 1 178 ? -19.605 5.106 11.569 1.00 82.81 178 ASP A C 1
ATOM 1416 O O . ASP A 1 178 ? -19.697 6.083 10.819 1.00 82.81 178 ASP A O 1
ATOM 1420 N N . PHE A 1 179 ? -18.483 4.379 11.620 1.00 82.12 179 PHE A N 1
ATOM 1421 C CA . PHE A 1 179 ? -17.306 4.720 10.836 1.00 82.12 179 PHE A CA 1
ATOM 1422 C C . PHE A 1 179 ? -17.542 4.491 9.338 1.00 82.12 179 PHE A C 1
ATOM 1424 O O . PHE A 1 179 ? -17.854 3.396 8.860 1.00 82.12 179 PHE A O 1
ATOM 1431 N N . ASN A 1 180 ? -17.358 5.551 8.551 1.00 84.94 180 ASN A N 1
ATOM 1432 C CA . ASN A 1 180 ? -17.649 5.529 7.125 1.00 84.94 180 ASN A CA 1
ATOM 1433 C C . ASN A 1 180 ? -16.485 4.940 6.312 1.00 84.94 180 ASN A C 1
ATOM 1435 O O . ASN A 1 180 ? -15.722 5.656 5.659 1.00 84.94 180 ASN A O 1
ATOM 1439 N N . HIS A 1 181 ? -16.400 3.610 6.268 1.00 82.06 181 HIS A N 1
ATOM 1440 C CA . HIS A 1 181 ? -15.393 2.894 5.473 1.00 82.06 181 HIS A CA 1
ATOM 1441 C C . HIS A 1 181 ? -15.427 3.244 3.978 1.00 82.06 181 HIS A C 1
ATOM 1443 O O . HIS A 1 181 ? -14.408 3.175 3.286 1.00 82.06 181 HIS A O 1
ATOM 1449 N N . ARG A 1 182 ? -16.596 3.631 3.449 1.00 87.25 182 ARG A N 1
ATOM 1450 C CA . ARG A 1 182 ? -16.728 4.038 2.046 1.00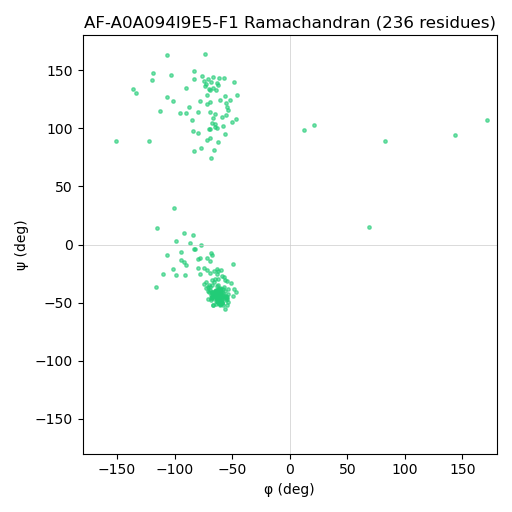 87.25 182 ARG A CA 1
ATOM 1451 C C . ARG A 1 182 ? -16.033 5.372 1.787 1.00 87.25 182 ARG A C 1
ATOM 1453 O O . ARG A 1 182 ? -15.473 5.542 0.706 1.00 87.25 182 ARG A O 1
ATOM 1460 N N . LEU A 1 183 ? -16.077 6.299 2.742 1.00 89.81 183 LEU A N 1
ATOM 1461 C CA . LEU A 1 183 ? -15.336 7.555 2.665 1.00 89.81 183 LEU A CA 1
ATOM 1462 C C . LEU A 1 183 ? -13.831 7.290 2.752 1.00 89.81 183 LEU A C 1
ATOM 1464 O O . LEU A 1 183 ? -13.105 7.744 1.876 1.00 89.81 183 LEU A O 1
ATOM 1468 N N . GLY A 1 184 ? -13.393 6.453 3.698 1.00 90.19 184 GLY A N 1
ATOM 1469 C CA . GLY A 1 184 ? -11.990 6.046 3.812 1.00 90.19 184 GLY A CA 1
ATOM 1470 C C . GLY A 1 184 ? -11.421 5.477 2.509 1.00 90.19 184 GLY A C 1
ATOM 1471 O O . GLY A 1 184 ? -10.415 5.953 1.991 1.00 90.19 184 GLY A O 1
ATOM 1472 N N . ARG A 1 185 ? -12.144 4.536 1.887 1.00 93.56 185 ARG A N 1
ATOM 1473 C CA . ARG A 1 185 ? -11.798 3.984 0.564 1.00 93.56 185 ARG A CA 1
ATOM 1474 C C . ARG A 1 185 ? -11.690 5.044 -0.536 1.00 93.56 185 ARG A C 1
ATOM 1476 O O . ARG A 1 185 ? -10.865 4.896 -1.436 1.00 93.56 185 ARG A O 1
ATOM 1483 N N . LYS A 1 186 ? -12.533 6.081 -0.507 1.00 92.62 186 LYS A N 1
ATOM 1484 C CA . LYS A 1 186 ? -12.477 7.179 -1.486 1.00 92.62 186 LYS A CA 1
ATOM 1485 C C . LYS A 1 186 ? -11.238 8.048 -1.289 1.00 92.62 186 LYS A C 1
ATOM 1487 O O . LYS A 1 186 ? -10.623 8.398 -2.291 1.00 92.62 186 LYS A O 1
ATOM 1492 N N . GLU A 1 187 ? -10.868 8.348 -0.046 1.00 94.06 187 GLU A N 1
ATOM 1493 C CA . GLU A 1 187 ? -9.645 9.103 0.266 1.00 94.06 187 GLU A CA 1
ATOM 1494 C C . GLU A 1 187 ? -8.398 8.340 -0.192 1.00 94.06 187 GLU A C 1
ATOM 1496 O O . GLU A 1 187 ? -7.591 8.877 -0.949 1.00 94.06 187 GLU A O 1
ATOM 1501 N N . VAL A 1 188 ? -8.307 7.043 0.132 1.00 95.12 188 VAL A N 1
ATOM 1502 C CA . VAL A 1 188 ? -7.217 6.170 -0.345 1.00 95.12 188 VAL A CA 1
ATOM 1503 C C . VAL A 1 188 ? -7.130 6.182 -1.874 1.00 95.12 188 VAL A C 1
ATOM 1505 O O . VAL A 1 188 ? -6.049 6.334 -2.439 1.00 95.12 188 VAL A O 1
ATOM 1508 N N . ALA A 1 189 ? -8.265 6.064 -2.570 1.00 92.94 189 ALA A N 1
ATOM 1509 C CA . ALA A 1 189 ? -8.288 6.100 -4.031 1.00 92.94 189 ALA A CA 1
ATOM 1510 C C . ALA A 1 189 ? -7.829 7.450 -4.602 1.00 92.94 189 ALA A C 1
ATOM 1512 O O . ALA A 1 189 ? -7.115 7.483 -5.606 1.00 92.94 189 ALA A O 1
ATOM 1513 N N . ALA A 1 190 ? -8.236 8.555 -3.975 1.00 92.38 190 ALA A N 1
ATOM 1514 C CA . ALA A 1 190 ? -7.859 9.897 -4.394 1.00 92.38 190 ALA A CA 1
ATOM 1515 C C . ALA A 1 190 ? -6.358 10.153 -4.201 1.00 92.38 190 ALA A C 1
ATOM 1517 O O . ALA A 1 190 ? -5.725 10.723 -5.093 1.00 92.38 190 ALA A O 1
ATOM 1518 N N . ASN A 1 191 ? -5.787 9.704 -3.082 1.00 93.00 191 ASN A N 1
ATOM 1519 C CA . ASN A 1 191 ? -4.357 9.819 -2.818 1.00 93.00 191 ASN A CA 1
ATOM 1520 C C . ASN A 1 191 ? -3.546 8.925 -3.750 1.00 93.00 191 ASN A C 1
ATOM 1522 O O . ASN A 1 191 ? -2.626 9.410 -4.404 1.00 93.00 191 ASN A O 1
ATOM 1526 N N . TYR A 1 192 ? -3.937 7.657 -3.910 1.00 93.00 192 TYR A N 1
ATOM 1527 C CA . TYR A 1 192 ? -3.251 6.722 -4.802 1.00 93.00 192 TYR A CA 1
ATOM 1528 C C . TYR A 1 192 ? -3.195 7.225 -6.252 1.00 93.00 192 TYR A C 1
ATOM 1530 O O . TYR A 1 192 ? -2.167 7.101 -6.914 1.00 93.00 192 TYR A O 1
ATOM 1538 N N . ALA A 1 193 ? -4.267 7.860 -6.741 1.00 88.88 193 ALA A N 1
ATOM 1539 C CA . ALA A 1 193 ? -4.292 8.447 -8.081 1.00 88.88 193 ALA A CA 1
ATOM 1540 C C . ALA A 1 193 ? -3.306 9.620 -8.257 1.00 88.88 193 ALA A C 1
ATOM 1542 O O . ALA A 1 193 ? -2.817 9.846 -9.363 1.00 88.88 193 ALA A O 1
ATOM 1543 N N . LYS A 1 194 ? -3.015 10.371 -7.187 1.00 88.94 194 LYS A N 1
ATOM 1544 C CA . LYS A 1 194 ? -2.088 11.517 -7.201 1.00 88.94 194 LYS A CA 1
ATOM 1545 C C . LYS A 1 194 ? -0.650 11.122 -6.871 1.00 88.94 194 LYS A C 1
ATOM 1547 O O . LYS A 1 194 ? 0.274 11.802 -7.319 1.00 88.94 194 LYS A O 1
ATOM 1552 N N . ALA A 1 195 ? -0.466 10.033 -6.126 1.00 87.38 195 ALA A N 1
ATOM 1553 C CA . ALA A 1 195 ? 0.806 9.612 -5.553 1.00 87.38 195 ALA A CA 1
ATOM 1554 C C . ALA A 1 195 ? 1.972 9.591 -6.560 1.00 87.38 195 ALA A C 1
ATOM 1556 O O . ALA A 1 195 ? 3.007 10.166 -6.239 1.00 87.38 195 ALA A O 1
ATOM 1557 N N . PRO A 1 196 ? 1.842 9.075 -7.804 1.00 84.44 196 PRO A N 1
ATOM 1558 C CA . PRO A 1 196 ? 2.956 9.080 -8.760 1.00 84.44 196 PRO A CA 1
ATOM 1559 C C . PRO A 1 196 ? 3.491 10.479 -9.108 1.00 84.44 196 PRO A C 1
ATOM 1561 O O . PRO A 1 196 ? 4.620 10.608 -9.577 1.00 84.44 196 PRO A O 1
ATOM 1564 N N . THR A 1 197 ? 2.690 11.528 -8.912 1.00 84.25 197 THR A N 1
ATOM 1565 C CA . THR A 1 197 ? 3.060 12.922 -9.210 1.00 84.25 197 THR A CA 1
ATOM 1566 C C . THR A 1 197 ? 3.519 13.708 -7.981 1.00 84.25 197 THR A C 1
ATOM 1568 O O . THR A 1 197 ? 3.801 14.896 -8.094 1.00 84.25 197 THR A O 1
ATOM 1571 N N . GLN A 1 198 ? 3.600 13.065 -6.814 1.00 84.94 198 GLN A N 1
ATOM 1572 C CA . GLN 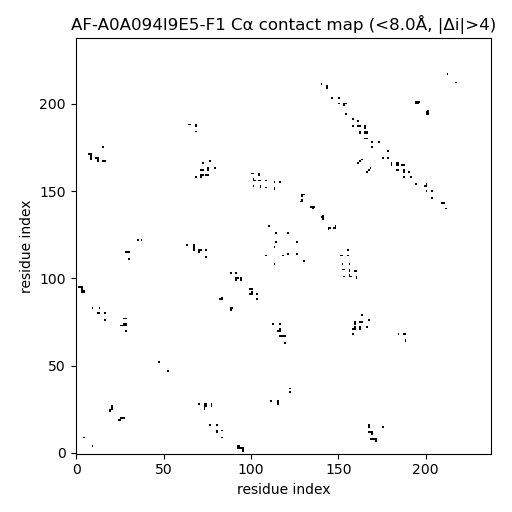A 1 198 ? 3.963 13.692 -5.544 1.00 84.94 198 GLN A CA 1
ATOM 1573 C C . GLN A 1 198 ? 5.239 13.067 -4.978 1.00 84.94 198 GLN A C 1
ATOM 1575 O O . GLN A 1 198 ? 5.507 11.885 -5.188 1.00 84.94 198 GLN A O 1
ATOM 1580 N N . GLU A 1 199 ? 6.050 13.855 -4.272 1.00 82.00 199 GLU A N 1
ATOM 1581 C CA . GLU A 1 199 ? 7.225 13.326 -3.572 1.00 82.00 199 GLU A CA 1
ATOM 1582 C C . GLU A 1 199 ? 6.809 12.289 -2.509 1.00 82.00 199 GLU A C 1
ATOM 1584 O O . GLU A 1 199 ? 5.770 12.461 -1.867 1.00 82.00 199 GLU A O 1
ATOM 1589 N N . PRO A 1 200 ? 7.594 11.214 -2.308 1.00 84.31 200 PRO A N 1
ATOM 1590 C CA . PRO A 1 200 ? 8.872 10.906 -2.956 1.00 84.31 200 PRO A CA 1
ATOM 1591 C C . PRO A 1 200 ? 8.738 10.160 -4.295 1.00 84.31 200 PRO A C 1
ATOM 1593 O O . PRO A 1 200 ? 9.742 9.781 -4.889 1.00 84.31 200 PRO A O 1
ATOM 1596 N N . LEU A 1 201 ? 7.524 9.879 -4.780 1.00 86.88 201 LEU A N 1
ATOM 1597 C CA . LEU A 1 201 ? 7.322 9.100 -6.009 1.00 86.88 201 LEU A CA 1
ATOM 1598 C C . LEU A 1 201 ? 7.510 9.927 -7.293 1.00 86.88 201 LEU A C 1
ATOM 1600 O O . LEU A 1 201 ? 7.750 9.376 -8.373 1.00 86.88 201 LEU A O 1
ATOM 1604 N N . ALA A 1 202 ? 7.409 11.251 -7.194 1.00 85.62 202 ALA A N 1
ATOM 1605 C CA . ALA A 1 202 ? 7.597 12.175 -8.306 1.00 85.62 202 ALA A CA 1
ATOM 1606 C C . ALA A 1 202 ? 8.998 12.059 -8.925 1.00 85.62 202 ALA A C 1
ATOM 1608 O O . ALA A 1 202 ? 9.095 12.063 -10.153 1.00 85.62 202 ALA A O 1
ATOM 1609 N N . ARG A 1 203 ? 10.036 11.856 -8.099 1.00 85.44 203 ARG A N 1
ATOM 1610 C CA . ARG A 1 203 ? 11.445 11.773 -8.523 1.00 85.44 203 ARG A CA 1
ATOM 1611 C C . ARG A 1 203 ? 11.773 10.608 -9.463 1.00 85.44 203 ARG A C 1
ATOM 1613 O O . ARG A 1 203 ? 12.728 10.702 -10.224 1.00 85.44 203 ARG A O 1
ATOM 1620 N N . PHE A 1 204 ? 10.996 9.524 -9.422 1.00 82.75 204 PHE A N 1
ATOM 1621 C CA . PHE A 1 204 ? 11.231 8.356 -10.274 1.00 82.75 204 PHE A CA 1
ATOM 1622 C C . PHE A 1 204 ? 10.827 8.644 -11.716 1.00 82.75 204 PHE A C 1
ATOM 1624 O O . PHE A 1 204 ? 9.751 9.206 -11.975 1.00 82.75 204 PHE A O 1
ATOM 1631 N N . SER A 1 205 ? 11.659 8.220 -12.665 1.00 74.50 205 SER A N 1
ATOM 1632 C CA . SER A 1 205 ? 11.357 8.412 -14.079 1.00 74.50 205 SER A CA 1
ATOM 1633 C C . SER A 1 205 ? 10.238 7.481 -14.530 1.00 74.50 205 SER A C 1
ATOM 1635 O O . SER A 1 205 ? 10.205 6.300 -14.199 1.00 74.50 205 SER A O 1
ATOM 1637 N N . LYS A 1 206 ? 9.316 8.017 -15.330 1.00 72.06 206 LYS A N 1
ATOM 1638 C CA . LYS A 1 206 ? 8.130 7.295 -15.823 1.00 72.06 206 LYS A CA 1
ATOM 1639 C C . LYS A 1 206 ? 8.153 7.127 -17.343 1.00 72.06 206 LYS A C 1
ATOM 1641 O O . LYS A 1 206 ? 7.131 6.828 -17.955 1.00 72.06 206 LYS A O 1
ATOM 1646 N N . SER A 1 207 ? 9.305 7.363 -17.976 1.00 66.69 207 SER A N 1
ATOM 1647 C CA . SER A 1 207 ? 9.444 7.250 -19.426 1.00 66.69 207 SER A CA 1
ATOM 1648 C C . SER A 1 207 ? 9.552 5.786 -19.853 1.00 66.69 207 SER A C 1
ATOM 1650 O O . SER A 1 207 ? 10.493 5.098 -19.457 1.00 66.69 207 SER A O 1
ATOM 1652 N N . LEU A 1 208 ? 8.658 5.345 -20.742 1.00 59.12 208 LEU A N 1
ATOM 1653 C CA . LEU A 1 208 ? 8.695 3.998 -21.330 1.00 59.12 208 LEU A CA 1
ATOM 1654 C C . LEU A 1 208 ? 10.030 3.685 -22.028 1.00 59.12 208 LEU A C 1
ATOM 1656 O O . LEU A 1 208 ? 10.465 2.542 -22.010 1.00 59.12 208 LEU A O 1
ATOM 1660 N N . GLY A 1 209 ? 10.711 4.699 -22.576 1.00 59.19 209 GLY A N 1
ATOM 1661 C CA . GLY A 1 209 ? 12.003 4.544 -23.258 1.00 59.19 209 GLY A CA 1
ATOM 1662 C C . GLY A 1 209 ? 13.187 4.164 -22.359 1.00 59.19 209 GLY A C 1
ATOM 1663 O O . GLY A 1 209 ? 14.262 3.901 -22.882 1.00 59.19 209 GLY A O 1
ATOM 1664 N N . ARG A 1 210 ? 13.018 4.138 -21.028 1.00 62.56 210 ARG A N 1
ATOM 1665 C CA . ARG A 1 210 ? 14.038 3.637 -20.086 1.00 62.56 210 ARG A CA 1
ATOM 1666 C C . ARG A 1 210 ? 13.847 2.170 -19.712 1.00 62.56 210 ARG A C 1
ATOM 1668 O O . ARG A 1 210 ? 14.750 1.585 -19.125 1.00 62.56 210 ARG A O 1
ATOM 1675 N N . LEU A 1 211 ? 12.693 1.577 -20.018 1.00 58.88 211 LEU A N 1
ATOM 1676 C CA . LEU A 1 211 ? 12.504 0.144 -19.827 1.00 58.88 211 LEU A CA 1
ATOM 1677 C C . LEU A 1 211 ? 13.342 -0.595 -20.882 1.00 58.88 211 LEU A C 1
ATOM 1679 O O . LEU A 1 211 ? 13.395 -0.116 -22.017 1.00 58.88 211 LEU A O 1
ATOM 1683 N N . PRO A 1 212 ? 13.973 -1.742 -20.565 1.00 54.88 212 PRO A N 1
ATOM 1684 C CA . PRO A 1 212 ? 14.559 -2.631 -21.556 1.00 54.88 212 PRO A CA 1
ATOM 1685 C C . PRO A 1 212 ? 13.408 -3.188 -22.387 1.00 54.88 212 PRO A C 1
ATOM 1687 O O . PRO A 1 212 ? 12.851 -4.249 -22.116 1.00 54.88 212 PRO A O 1
ATOM 1690 N N . ALA A 1 213 ? 12.965 -2.400 -23.353 1.00 50.59 213 ALA A N 1
ATOM 1691 C CA . ALA A 1 213 ? 11.939 -2.806 -24.271 1.00 50.59 213 ALA A CA 1
ATOM 1692 C C . ALA A 1 213 ? 12.584 -3.797 -25.241 1.00 50.59 213 ALA A C 1
ATOM 1694 O O . ALA A 1 213 ? 13.728 -3.617 -25.668 1.00 50.59 213 ALA A O 1
ATOM 1695 N N . SER A 1 214 ? 11.851 -4.850 -25.603 1.00 42.28 214 SER A N 1
ATOM 1696 C CA . SER A 1 214 ? 12.194 -5.605 -26.808 1.00 42.28 214 SER A CA 1
ATOM 1697 C C . SER A 1 214 ? 12.409 -4.596 -27.951 1.00 42.28 214 SER A C 1
ATOM 1699 O O . SER A 1 214 ? 11.613 -3.656 -28.042 1.00 42.28 214 SER A O 1
ATOM 1701 N N . PRO A 1 215 ? 13.416 -4.769 -28.832 1.00 42.62 215 PRO A N 1
ATOM 1702 C CA . PRO A 1 215 ? 13.682 -3.872 -29.968 1.00 42.62 215 PRO A CA 1
ATOM 1703 C C . PRO A 1 215 ? 12.448 -3.550 -30.835 1.00 42.62 215 PRO A C 1
ATOM 1705 O O . PRO A 1 215 ? 12.440 -2.596 -31.601 1.00 42.62 215 PRO A O 1
ATOM 1708 N N . ILE A 1 216 ? 11.385 -4.344 -30.699 1.00 45.59 216 ILE A N 1
ATOM 1709 C CA . ILE A 1 216 ? 10.100 -4.235 -31.393 1.00 45.59 216 ILE A CA 1
ATOM 1710 C C . ILE A 1 216 ? 9.225 -3.074 -30.865 1.00 45.59 216 ILE A C 1
ATOM 1712 O O . ILE A 1 216 ? 8.326 -2.616 -31.566 1.00 45.59 216 ILE A O 1
ATOM 1716 N N . PHE A 1 217 ? 9.465 -2.568 -29.650 1.00 43.59 217 PHE A N 1
ATOM 1717 C CA . PHE A 1 217 ? 8.680 -1.472 -29.055 1.00 43.59 217 PHE A CA 1
ATOM 1718 C C . PHE A 1 217 ? 9.126 -0.071 -29.490 1.00 43.59 217 PHE A C 1
ATOM 1720 O O . PHE A 1 217 ? 8.473 0.913 -29.125 1.00 43.59 217 PHE A O 1
ATOM 1727 N N . GLU A 1 218 ? 10.201 0.050 -30.276 1.00 40.00 218 GLU A N 1
ATOM 1728 C CA . GLU A 1 218 ? 10.563 1.330 -30.875 1.00 40.00 218 GLU A CA 1
ATOM 1729 C C . GLU A 1 218 ? 9.476 1.774 -31.859 1.00 40.00 218 GLU A C 1
ATOM 1731 O O . GLU A 1 218 ? 9.331 1.252 -32.961 1.00 40.00 218 GLU A O 1
ATOM 1736 N N . MET A 1 219 ? 8.679 2.733 -31.381 1.00 44.41 219 MET A N 1
ATOM 1737 C CA . MET A 1 219 ? 7.816 3.664 -32.102 1.00 44.41 219 MET A CA 1
ATOM 1738 C C . MET A 1 219 ? 7.427 3.212 -33.514 1.00 44.41 219 MET A C 1
ATOM 1740 O O . MET A 1 219 ? 8.167 3.443 -34.474 1.00 44.41 219 MET A O 1
ATOM 1744 N N . LYS A 1 220 ? 6.189 2.715 -33.677 1.00 42.88 220 LYS A N 1
ATOM 1745 C CA . LYS A 1 220 ? 5.504 2.803 -34.977 1.00 42.88 220 LYS A CA 1
ATOM 1746 C C . LYS A 1 220 ? 5.693 4.239 -35.472 1.00 42.88 220 LYS A C 1
ATOM 1748 O O . LYS A 1 220 ? 5.132 5.167 -34.884 1.00 42.88 220 LYS A O 1
ATOM 1753 N N . LYS A 1 221 ? 6.538 4.429 -36.498 1.00 40.44 221 LYS A N 1
ATOM 1754 C CA . LYS A 1 221 ? 6.754 5.732 -37.138 1.00 40.44 221 LYS A CA 1
ATOM 1755 C C . LYS A 1 221 ? 5.378 6.338 -37.366 1.00 40.44 221 LYS A C 1
ATOM 1757 O O . LYS A 1 221 ? 4.511 5.665 -37.923 1.00 40.44 221 LYS A O 1
ATOM 1762 N N . LYS A 1 222 ? 5.173 7.588 -36.938 1.00 41.81 222 LYS A N 1
ATOM 1763 C CA . LYS A 1 222 ? 4.001 8.365 -37.352 1.00 41.81 222 LYS A CA 1
ATOM 1764 C C . LYS A 1 222 ? 3.938 8.272 -38.872 1.00 41.81 222 LYS A C 1
ATOM 1766 O O . LYS A 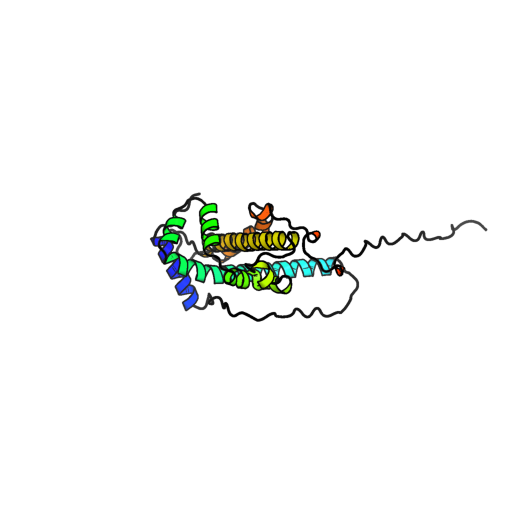1 222 ? 4.749 8.887 -39.561 1.00 41.81 222 LYS A O 1
ATOM 1771 N N . VAL A 1 223 ? 3.001 7.481 -39.386 1.00 45.69 223 VAL A N 1
ATOM 1772 C CA . VAL A 1 223 ? 2.663 7.495 -40.801 1.00 45.69 223 VAL A CA 1
ATOM 1773 C C . VAL A 1 223 ? 1.978 8.834 -41.009 1.00 45.69 223 VAL A C 1
ATOM 1775 O O . VAL A 1 223 ? 0.782 8.991 -40.768 1.00 45.69 223 VAL A O 1
ATOM 1778 N N . VAL A 1 224 ? 2.765 9.842 -41.372 1.00 40.38 224 VAL A N 1
ATOM 1779 C CA . VAL A 1 224 ? 2.224 11.063 -41.949 1.00 40.38 224 VAL A CA 1
ATOM 1780 C C . VAL A 1 224 ? 1.624 10.611 -43.270 1.00 40.38 224 VAL A C 1
ATOM 1782 O O . VAL A 1 224 ? 2.353 10.338 -44.221 1.00 40.38 224 VAL A O 1
ATOM 1785 N N . LYS A 1 225 ? 0.297 10.445 -43.312 1.00 40.78 225 LYS A N 1
ATOM 1786 C CA . LYS A 1 225 ? -0.409 10.309 -44.585 1.00 40.78 225 LYS A CA 1
ATOM 1787 C C . LYS A 1 225 ? -0.027 11.535 -45.402 1.00 40.78 225 LYS A C 1
ATOM 1789 O O . LYS A 1 225 ? -0.389 12.653 -45.035 1.00 40.78 225 LYS A O 1
ATOM 1794 N N . ALA A 1 226 ? 0.737 11.324 -46.469 1.00 41.28 226 ALA A N 1
ATOM 1795 C CA . ALA A 1 226 ? 0.914 12.341 -47.482 1.00 41.28 226 ALA A CA 1
ATOM 1796 C C . ALA A 1 226 ? -0.491 12.788 -47.897 1.00 41.28 226 ALA A C 1
ATOM 1798 O O . ALA A 1 226 ? -1.331 11.955 -48.248 1.00 41.28 226 ALA A O 1
ATOM 1799 N N . LYS A 1 227 ? -0.770 14.091 -47.799 1.00 41.59 227 LYS A N 1
ATOM 1800 C CA . LYS A 1 227 ? -1.882 14.679 -48.540 1.00 41.59 227 LYS A CA 1
ATOM 1801 C C . LYS A 1 227 ? -1.570 14.377 -50.001 1.00 41.59 227 LYS A C 1
ATOM 1803 O O . LYS A 1 227 ? -0.691 15.015 -50.572 1.00 41.59 227 LYS A O 1
ATOM 1808 N N . MET A 1 228 ? -2.229 13.374 -50.576 1.00 38.75 228 MET A N 1
ATOM 1809 C CA . MET A 1 228 ? -2.342 13.307 -52.023 1.00 38.75 228 MET A CA 1
ATOM 1810 C C . MET A 1 228 ? -3.041 14.606 -52.408 1.00 38.75 228 MET A C 1
ATOM 1812 O O . MET A 1 228 ? -4.188 14.830 -52.019 1.00 38.75 228 MET A O 1
ATOM 1816 N N . ALA A 1 229 ? -2.297 15.507 -53.048 1.00 39.69 229 ALA A N 1
ATOM 1817 C CA . ALA A 1 229 ? -2.901 16.583 -53.802 1.00 39.69 229 ALA A CA 1
ATOM 1818 C C . ALA A 1 229 ? -3.869 15.899 -54.766 1.00 39.69 229 ALA A C 1
ATOM 1820 O O . ALA A 1 229 ? -3.466 15.038 -55.547 1.00 39.69 229 ALA A O 1
ATOM 1821 N N . ALA A 1 230 ? -5.160 16.167 -54.598 1.00 42.88 230 ALA A N 1
ATOM 1822 C CA . ALA A 1 230 ? -6.129 15.762 -55.588 1.00 42.88 230 ALA A CA 1
ATOM 1823 C C . ALA A 1 230 ? -5.855 16.657 -56.796 1.00 42.88 230 ALA A C 1
ATOM 1825 O O . ALA A 1 230 ? -6.242 17.824 -56.786 1.00 42.88 230 ALA A O 1
ATOM 1826 N N . ASP A 1 231 ? -5.130 16.130 -57.782 1.00 51.31 231 ASP A N 1
ATOM 1827 C CA . ASP A 1 231 ? -5.163 16.653 -59.143 1.00 51.31 231 ASP A CA 1
ATOM 1828 C C . ASP A 1 231 ? -6.600 16.468 -59.639 1.00 51.31 231 ASP A C 1
ATOM 1830 O O . ASP A 1 231 ? -6.982 15.422 -60.167 1.00 51.31 231 ASP A O 1
ATOM 1834 N N . LEU A 1 232 ? -7.434 17.467 -59.369 1.00 46.66 232 LEU A N 1
ATOM 1835 C CA . LEU A 1 232 ? -8.709 17.655 -60.035 1.00 46.66 232 LEU A CA 1
ATOM 1836 C C . LEU A 1 232 ? -8.487 18.759 -61.073 1.00 46.66 232 LEU A C 1
ATOM 1838 O O . LEU A 1 232 ? -8.027 19.836 -60.695 1.00 46.66 232 LEU A O 1
ATOM 1842 N N . PRO A 1 233 ? -8.762 18.505 -62.362 1.00 43.59 233 PRO A N 1
ATOM 1843 C CA . PRO A 1 233 ? -8.645 19.534 -63.380 1.00 43.59 233 PRO A CA 1
ATOM 1844 C C . PRO A 1 233 ? -9.709 20.608 -63.140 1.00 43.59 233 PRO A C 1
ATOM 1846 O O . PRO A 1 233 ? -10.870 20.284 -62.873 1.00 43.59 233 PRO A O 1
ATOM 1849 N N . ASP A 1 234 ? -9.293 21.873 -63.223 1.00 42.56 234 ASP A N 1
ATOM 1850 C CA . ASP A 1 234 ? -10.171 23.029 -63.069 1.00 42.56 234 ASP A CA 1
ATOM 1851 C C . ASP A 1 234 ? -11.325 22.960 -64.073 1.00 42.56 234 ASP A C 1
ATOM 1853 O O . ASP A 1 234 ? -11.144 22.801 -65.284 1.00 42.56 234 ASP A O 1
ATOM 1857 N N . ALA A 1 235 ? -12.538 23.082 -63.546 1.00 46.78 235 ALA A N 1
ATOM 1858 C CA . ALA A 1 235 ? -13.744 23.214 -64.336 1.00 46.78 235 ALA A CA 1
ATOM 1859 C C . ALA A 1 235 ? -13.826 24.648 -64.872 1.00 46.78 235 ALA A C 1
ATOM 1861 O O . ALA A 1 235 ? -14.458 25.480 -64.238 1.00 46.78 235 ALA A O 1
ATOM 1862 N N . GLU A 1 236 ? -13.143 24.923 -65.989 1.00 43.56 236 GLU A N 1
ATOM 1863 C CA . GLU A 1 236 ? -13.533 25.866 -67.055 1.00 43.56 236 GLU A CA 1
ATOM 1864 C C . GLU A 1 236 ? -12.382 26.065 -68.063 1.00 43.56 236 GLU A C 1
ATOM 1866 O O . GLU A 1 236 ? -11.412 26.768 -67.789 1.00 43.56 236 GLU A O 1
ATOM 1871 N N . GLY A 1 237 ? -12.521 25.494 -69.267 1.00 33.91 237 GLY A N 1
ATOM 1872 C CA . GLY A 1 237 ? -11.714 25.874 -70.434 1.00 33.91 237 GLY A CA 1
ATOM 1873 C C . GLY A 1 237 ? -11.345 24.718 -71.365 1.00 33.91 237 GLY A C 1
ATOM 1874 O O . GLY A 1 237 ? -10.358 24.046 -71.108 1.00 33.91 237 GLY A O 1
ATOM 1875 N N . TRP A 1 238 ? -12.163 24.532 -72.410 1.00 39.03 238 TRP A N 1
ATOM 1876 C CA . TRP A 1 238 ? -11.901 23.911 -73.726 1.00 39.03 238 TRP A CA 1
ATOM 1877 C C . TRP A 1 238 ? -10.670 23.012 -73.913 1.00 39.03 238 TRP A C 1
ATOM 1879 O O . TRP A 1 238 ? -9.534 23.534 -73.913 1.00 39.03 238 TRP A O 1
#

pLDDT: mean 75.49, std 18.96, range [28.92, 96.69]

Radius of gyration: 24.08 Å; Cα contacts (8 Å, |Δi|>4): 157; chains: 1; bounding box: 47×45×97 Å

Sequence (238 aa):
MSITSNIGDLARIVDFIDKAYEDGRLLMPDFSSAAVQSIHASDDEPSHDTAAHDSNVRKHVKNVTRRTIDRAIILGASFFRLLLQKAEFRQELESDSAKDHVDFIISKITPDHMLYLFKDGWDAISSNFIFHNGIRANAAEDELRLELKEFIVTAGAFLLYDVFRFCFQIPTTTAIGDFNHRLGRKEVAANYAKAPTQEPLARFSKSLGRLPASPIFEMKKKVVKAKMAADLPDAEGW

Mean predicted aligned e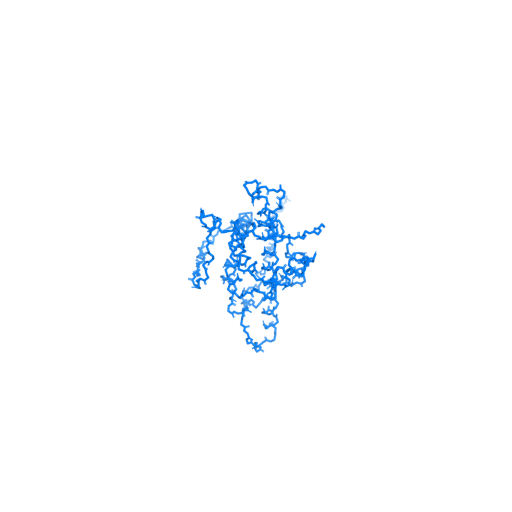rror: 12.48 Å

Foldseek 3Di:
DQDQQPLVLLVQLLVLLVVCVVVVVADAQDLDDDDDPDPPPPPDDDDDPVVVVVVVVVVVVVVQLVQLLSLLLNLLSVVSSVLSVDPVLSVQSRDSDPVSQLVVQLVVDDLSSLCRNNVVCCVPPPSCQLPPPDDDPDPLSNVVSPLVNCLSSSLSSVLSSLSCVLQRRDDPPDDSVRRDNVVSSVSSSVCSVCVCCDPPNVPRDPDPVSPPDDPVPPDPPPPPPPPPPPPDPDPDDD